Protein AF-A0A931YDZ9-F1 (afdb_monomer_lite)

Radius of gyration: 22.06 Å; chains: 1; bounding box: 50×53×60 Å

Organism: NCBI:txid2750080

pLDDT: mean 81.22, std 18.55, range [24.17, 98.12]

Foldseek 3Di:
DFEEEEEEQEQLQLVQSVVVCVVCVVVVYHYHYFYNNHVGTDDDVCPLVVLQPRGQEYEYEQDLACPVVLVSLVSNVVSVRAYEYEYADDCSLVRPNCLSVQASHAEYEEAPVCQVVSCVRNVNYDYDYDYRPVVVVVCPPDDPVRVCVVLVHDPQEDEDEDEDDLDPVVLVVRLVVVLVVCPDPVNVVSNYAYEYAYAPNNPDDPVVCVVSVVSPDDHDHPPPPNVPPPPDPPPPDPDD

Structure (mmCIF, N/CA/C/O backbone):
data_AF-A0A931YDZ9-F1
#
_entry.id   AF-A0A931YDZ9-F1
#
loop_
_atom_site.group_PDB
_atom_site.id
_atom_site.type_symbol
_atom_site.label_atom_id
_atom_site.label_alt_id
_atom_site.label_comp_id
_atom_site.label_asym_id
_atom_site.label_entity_id
_atom_site.label_seq_id
_atom_site.pdbx_PDB_ins_code
_atom_site.Cartn_x
_atom_site.Cartn_y
_atom_site.Cartn_z
_atom_site.occupancy
_atom_site.B_iso_or_equiv
_atom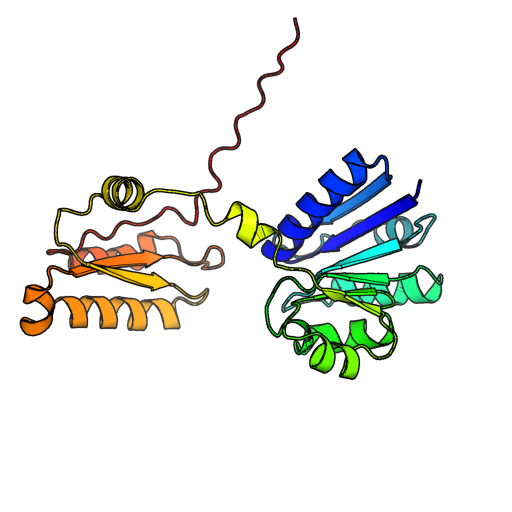_site.auth_seq_id
_atom_site.auth_comp_id
_atom_site.auth_asym_id
_atom_site.auth_atom_id
_atom_site.pdbx_PDB_model_num
ATOM 1 N N . MET A 1 1 ? -25.417 5.212 11.375 1.00 87.56 1 MET A N 1
ATOM 2 C CA . MET A 1 1 ? -24.258 6.049 11.001 1.00 87.56 1 MET A CA 1
ATOM 3 C C . MET A 1 1 ? -23.137 5.644 11.931 1.00 87.56 1 MET A C 1
ATOM 5 O O . MET A 1 1 ? -23.429 5.512 13.107 1.00 87.56 1 MET A O 1
ATOM 9 N N . ALA A 1 2 ? -21.950 5.347 11.409 1.00 94.50 2 ALA A N 1
ATOM 10 C CA . ALA A 1 2 ? -20.832 4.870 12.226 1.00 94.50 2 ALA A CA 1
ATOM 11 C C . ALA A 1 2 ? -19.650 5.831 12.113 1.00 94.50 2 ALA A C 1
ATOM 13 O O . ALA A 1 2 ? -19.477 6.439 11.052 1.00 94.50 2 ALA A O 1
ATOM 14 N N . LYS A 1 3 ? -18.857 5.924 13.175 1.00 95.69 3 LYS A N 1
ATOM 15 C CA . LYS A 1 3 ? -17.620 6.684 13.273 1.00 95.69 3 LYS A CA 1
ATOM 16 C C . LYS A 1 3 ? -16.426 5.739 13.243 1.00 95.69 3 LYS A C 1
ATOM 18 O O . LYS A 1 3 ? -16.273 4.886 14.111 1.00 95.69 3 LYS A O 1
ATOM 23 N N . ILE A 1 4 ? -15.598 5.872 12.215 1.00 96.44 4 ILE A N 1
ATOM 24 C CA . ILE A 1 4 ? -14.544 4.908 11.892 1.00 96.44 4 ILE A CA 1
ATOM 25 C C . ILE A 1 4 ? -13.198 5.630 11.918 1.00 96.44 4 ILE A C 1
ATOM 27 O O . ILE A 1 4 ? -13.010 6.617 11.207 1.00 96.44 4 ILE A O 1
ATOM 31 N N . ALA A 1 5 ? -12.250 5.146 12.717 1.00 95.62 5 ALA A N 1
ATOM 32 C CA . ALA A 1 5 ? -10.866 5.602 12.640 1.00 95.62 5 ALA A CA 1
ATOM 33 C C . ALA A 1 5 ? -10.106 4.765 11.608 1.00 95.62 5 ALA A C 1
ATOM 35 O O . ALA A 1 5 ? -10.184 3.542 11.640 1.00 95.62 5 ALA A O 1
ATOM 36 N N . LEU A 1 6 ? -9.372 5.407 10.702 1.00 96.06 6 LEU A N 1
ATOM 37 C CA . LEU A 1 6 ? -8.553 4.761 9.681 1.00 96.06 6 LEU A CA 1
ATOM 38 C C . LEU A 1 6 ? -7.092 5.135 9.896 1.00 96.06 6 LEU A C 1
ATOM 40 O O . LEU A 1 6 ? -6.763 6.321 9.871 1.00 96.06 6 LEU A O 1
ATOM 44 N N . VAL A 1 7 ? -6.221 4.141 10.075 1.00 94.19 7 VAL A N 1
ATOM 45 C CA . VAL A 1 7 ? -4.804 4.376 10.376 1.00 94.19 7 VAL A CA 1
ATOM 46 C C . VAL A 1 7 ? -3.886 3.514 9.516 1.00 94.19 7 VAL A C 1
ATOM 48 O O . VAL A 1 7 ? -4.059 2.299 9.432 1.00 94.19 7 VAL A O 1
ATOM 51 N N . ALA A 1 8 ? -2.897 4.153 8.890 1.00 94.00 8 ALA A N 1
ATOM 52 C CA . ALA A 1 8 ? -1.839 3.483 8.140 1.00 94.00 8 ALA A CA 1
ATOM 53 C C . ALA A 1 8 ? -0.569 4.341 8.088 1.00 94.00 8 ALA A C 1
ATOM 55 O O . ALA A 1 8 ? -0.628 5.523 7.750 1.00 94.00 8 ALA A O 1
ATOM 56 N N . ALA A 1 9 ? 0.586 3.756 8.386 1.00 90.44 9 ALA A N 1
ATOM 57 C CA . ALA A 1 9 ? 1.880 4.428 8.359 1.00 90.44 9 ALA A CA 1
ATOM 58 C C . ALA A 1 9 ? 2.495 4.451 6.951 1.00 90.44 9 ALA A C 1
ATOM 60 O O . ALA A 1 9 ? 3.008 5.482 6.508 1.00 90.44 9 ALA A O 1
ATOM 61 N N . ASP A 1 10 ? 2.437 3.324 6.239 1.00 89.19 10 ASP A N 1
ATOM 62 C CA . ASP A 1 10 ? 3.078 3.151 4.932 1.00 89.19 10 ASP A CA 1
ATOM 63 C C . ASP A 1 10 ? 2.274 3.825 3.802 1.00 89.19 10 ASP A C 1
ATOM 65 O O . ASP A 1 10 ? 1.082 4.118 3.926 1.00 89.19 10 ASP A O 1
ATOM 69 N N . PHE A 1 11 ? 2.941 4.152 2.699 1.00 87.31 11 PHE A N 1
ATOM 70 C CA . PHE A 1 11 ? 2.427 4.982 1.617 1.00 87.31 11 PHE A CA 1
ATOM 71 C C . PHE A 1 11 ? 1.308 4.314 0.815 1.00 87.31 11 PHE A C 1
ATOM 73 O O . PHE A 1 11 ? 0.297 4.961 0.525 1.00 87.31 11 PHE A O 1
ATOM 80 N N . GLY A 1 12 ? 1.477 3.043 0.442 1.00 87.94 12 GLY A N 1
ATOM 81 C CA . GLY A 1 12 ? 0.462 2.302 -0.314 1.00 87.94 12 GLY A CA 1
ATOM 82 C C . GLY A 1 12 ? -0.806 2.113 0.514 1.00 87.94 12 GLY A C 1
ATOM 83 O O . GLY A 1 12 ? -1.914 2.429 0.083 1.00 87.94 12 GLY A O 1
ATOM 84 N N . GLU A 1 13 ? -0.625 1.691 1.751 1.00 92.19 13 GLU A N 1
ATOM 85 C CA . GLU A 1 13 ? -1.655 1.437 2.745 1.00 92.19 13 GLU A CA 1
ATOM 86 C C . GLU A 1 13 ? -2.416 2.721 3.100 1.00 92.19 13 GLU A C 1
ATOM 88 O O . GLU A 1 13 ? -3.648 2.731 3.070 1.00 92.19 13 GLU A O 1
ATOM 93 N N . SER A 1 14 ? -1.701 3.833 3.311 1.00 93.25 14 SER A N 1
ATOM 94 C CA . SER A 1 14 ? -2.284 5.171 3.503 1.00 93.25 14 SER A CA 1
ATOM 95 C C . SER A 1 14 ? -3.212 5.555 2.355 1.00 93.25 14 SER A C 1
ATOM 97 O O . SER A 1 14 ? -4.342 5.987 2.575 1.00 93.25 14 SER A O 1
ATOM 99 N N . LYS A 1 15 ? -2.770 5.364 1.108 1.00 92.06 15 LYS A N 1
ATOM 100 C CA . LYS A 1 15 ? -3.592 5.667 -0.070 1.00 92.06 15 LYS A CA 1
ATOM 101 C C . LYS A 1 15 ? -4.814 4.758 -0.183 1.00 92.06 15 LYS A C 1
ATOM 103 O O . LYS A 1 15 ? -5.886 5.238 -0.549 1.00 92.06 15 LYS A O 1
ATOM 108 N N . CYS A 1 16 ? -4.673 3.473 0.143 1.00 93.25 16 CYS A N 1
ATOM 109 C CA . CYS A 1 16 ? -5.805 2.551 0.168 1.00 93.25 16 CYS A CA 1
ATOM 110 C C . CYS A 1 16 ? -6.871 3.018 1.164 1.00 93.25 16 CYS A C 1
ATOM 112 O O . CYS A 1 16 ? -8.040 3.160 0.801 1.00 93.25 16 CYS A O 1
ATOM 114 N N . LEU A 1 17 ? -6.464 3.303 2.405 1.00 95.81 17 LEU A N 1
ATOM 115 C CA . LEU A 1 17 ? -7.384 3.737 3.453 1.00 95.81 17 LEU A CA 1
ATOM 116 C C . LEU A 1 17 ? -7.986 5.117 3.165 1.00 95.81 17 LEU A C 1
ATOM 118 O O . LEU A 1 17 ? -9.167 5.319 3.434 1.00 95.81 17 LEU A O 1
ATOM 122 N N . ALA A 1 18 ? -7.242 6.039 2.553 1.00 95.50 18 ALA A N 1
ATOM 123 C CA . ALA A 1 18 ? -7.790 7.317 2.096 1.00 95.50 18 ALA A CA 1
ATOM 124 C C . ALA A 1 18 ? -8.915 7.123 1.062 1.00 95.50 18 ALA A C 1
ATOM 126 O O . ALA A 1 18 ? -9.946 7.801 1.113 1.00 95.50 18 ALA A O 1
ATOM 127 N N . SER A 1 19 ? -8.760 6.162 0.144 1.00 94.12 19 SER A N 1
ATOM 128 C CA . SER A 1 19 ? -9.814 5.822 -0.817 1.00 94.12 19 SER A CA 1
ATOM 129 C C . SER A 1 19 ? -11.042 5.216 -0.127 1.00 94.12 19 SER A C 1
ATOM 131 O O . SER A 1 19 ? -12.164 5.660 -0.376 1.00 94.12 19 SER A O 1
ATOM 133 N N . ILE A 1 20 ? -10.833 4.287 0.813 1.00 95.31 20 ILE A N 1
ATOM 134 C CA . ILE A 1 20 ? -11.909 3.688 1.621 1.00 95.31 20 ILE A CA 1
ATOM 135 C C . ILE A 1 20 ? -12.649 4.759 2.434 1.00 95.31 20 ILE A C 1
ATOM 137 O O . ILE A 1 20 ? -13.877 4.775 2.463 1.00 95.31 20 ILE A O 1
ATOM 141 N N . SER A 1 21 ? -11.930 5.693 3.055 1.00 97.00 21 SER A N 1
ATOM 142 C CA . SER A 1 21 ? -12.527 6.784 3.830 1.00 97.00 21 SER A CA 1
ATOM 143 C C . SER A 1 21 ? -13.438 7.673 2.983 1.00 97.00 21 SER A C 1
ATOM 145 O O . SER A 1 21 ? -14.539 8.028 3.406 1.00 97.00 21 SER A O 1
ATOM 147 N N . ARG A 1 22 ? -13.025 8.001 1.755 1.00 95.94 22 ARG A N 1
ATOM 148 C CA . ARG A 1 22 ? -13.853 8.758 0.807 1.00 95.94 22 ARG A CA 1
ATOM 149 C C . ARG A 1 22 ? -15.165 8.032 0.496 1.00 95.94 22 ARG A C 1
ATOM 151 O O . ARG A 1 22 ? -16.215 8.669 0.542 1.00 95.94 22 ARG A O 1
ATOM 158 N N . GLU A 1 23 ? -15.124 6.726 0.246 1.00 95.62 23 GLU A N 1
ATOM 159 C CA . GLU A 1 23 ? -16.328 5.908 0.024 1.00 95.62 23 GLU A CA 1
ATOM 160 C C . GLU A 1 23 ? -17.219 5.847 1.281 1.00 95.62 23 GLU A C 1
ATOM 162 O O . GLU A 1 23 ? -18.437 6.020 1.207 1.00 95.62 23 GLU A O 1
ATOM 167 N N . LEU A 1 24 ? -16.625 5.682 2.468 1.00 96.94 24 LEU A N 1
ATOM 168 C CA . LEU A 1 24 ? -17.348 5.698 3.746 1.00 96.94 24 LEU A CA 1
ATOM 169 C C . LEU A 1 24 ? -18.070 7.034 3.978 1.00 96.94 24 LEU A C 1
ATOM 171 O O . LEU A 1 24 ? -19.250 7.043 4.341 1.00 96.94 24 LEU A O 1
ATOM 175 N N . ARG A 1 25 ? -17.404 8.162 3.705 1.00 97.31 25 ARG A N 1
ATOM 176 C CA . ARG A 1 25 ? -17.999 9.506 3.784 1.00 97.31 25 ARG A CA 1
ATOM 177 C C . ARG A 1 25 ? -19.150 9.684 2.793 1.00 97.31 25 ARG A C 1
ATOM 179 O O . ARG A 1 25 ? -20.183 10.236 3.166 1.00 97.31 25 ARG A O 1
ATOM 186 N N . GLN A 1 26 ? -19.029 9.176 1.562 1.00 97.12 26 GLN A N 1
ATOM 187 C CA . GLN A 1 26 ? -20.127 9.194 0.579 1.00 97.12 26 GLN A CA 1
ATOM 188 C C . GLN A 1 26 ? -21.353 8.417 1.073 1.00 97.12 26 GLN A C 1
ATOM 190 O O . GLN A 1 26 ? -22.493 8.836 0.866 1.00 97.12 26 GLN A O 1
ATOM 195 N N . ARG A 1 27 ? -21.124 7.334 1.819 1.00 97.25 27 ARG A N 1
ATOM 196 C CA . ARG A 1 27 ? -22.162 6.550 2.506 1.00 97.25 27 ARG A CA 1
ATOM 197 C C . ARG A 1 27 ? -22.612 7.156 3.840 1.00 97.25 27 ARG A C 1
ATOM 199 O O . ARG A 1 27 ? -23.362 6.521 4.577 1.00 97.25 27 ARG A O 1
ATOM 206 N N . ARG A 1 28 ? -22.218 8.402 4.124 1.00 97.06 28 ARG A N 1
ATOM 207 C CA . ARG A 1 28 ? -22.572 9.181 5.319 1.00 97.06 28 ARG A CA 1
ATOM 208 C C . ARG A 1 28 ? -22.035 8.594 6.627 1.00 97.06 28 ARG A C 1
ATOM 210 O O . ARG A 1 28 ? -22.680 8.749 7.656 1.00 97.06 28 ARG A O 1
ATOM 217 N N . HIS A 1 29 ? -20.893 7.914 6.610 1.00 97.56 29 HIS A N 1
ATOM 218 C CA . HIS A 1 29 ? -20.153 7.578 7.829 1.00 97.56 29 HIS A CA 1
ATOM 219 C C . HIS A 1 29 ? -19.195 8.714 8.209 1.00 97.56 29 HIS A C 1
ATOM 221 O O . HIS A 1 29 ? -18.709 9.441 7.341 1.00 97.56 29 HIS A O 1
ATOM 227 N N . GLU A 1 30 ? -18.912 8.858 9.502 1.00 96.12 30 GLU A N 1
ATOM 228 C CA . GLU A 1 30 ? -17.872 9.764 9.989 1.00 96.12 30 GLU A CA 1
ATOM 229 C C . GLU A 1 30 ? -16.527 9.035 9.952 1.00 96.12 30 GLU A C 1
ATOM 231 O O . GLU A 1 30 ? -16.443 7.866 10.335 1.00 96.12 30 GLU A O 1
ATOM 236 N N . THR A 1 31 ? -15.474 9.711 9.492 1.00 95.06 31 THR A N 1
ATOM 237 C CA . THR A 1 31 ? -14.134 9.122 9.445 1.00 95.06 31 THR A CA 1
ATOM 238 C C . THR A 1 31 ? -13.080 10.030 10.065 1.00 95.06 31 THR A C 1
ATOM 240 O O . THR A 1 31 ? -13.000 11.219 9.745 1.00 95.06 31 THR A O 1
ATOM 243 N N . ILE A 1 32 ? -12.252 9.442 10.930 1.00 93.56 32 ILE A N 1
ATOM 244 C CA . ILE A 1 32 ? -11.026 10.038 11.470 1.00 93.56 32 ILE A CA 1
ATOM 245 C C . ILE A 1 32 ? -9.859 9.380 10.737 1.00 93.56 32 ILE A C 1
ATOM 247 O O . ILE A 1 32 ? -9.762 8.159 10.719 1.00 93.56 32 ILE A O 1
ATOM 251 N N . GLU A 1 33 ? -8.989 10.166 10.116 1.00 93.00 33 GLU A N 1
ATOM 252 C CA . GLU A 1 33 ? -7.918 9.661 9.252 1.00 93.00 33 GLU A CA 1
ATOM 253 C C . GLU A 1 33 ? -6.548 9.956 9.857 1.00 93.00 33 GLU A C 1
ATOM 255 O O . GLU A 1 33 ? -6.259 11.100 10.206 1.00 93.00 33 GLU A O 1
ATOM 260 N N . TRP A 1 34 ? -5.683 8.943 9.915 1.00 91.56 34 TRP A N 1
ATOM 261 C CA . TRP A 1 34 ? -4.284 9.101 10.293 1.00 91.56 34 TRP A CA 1
ATOM 262 C C . TRP A 1 34 ? -3.370 8.355 9.333 1.00 91.56 34 TRP A C 1
ATOM 264 O O . TRP A 1 34 ? -3.203 7.138 9.407 1.00 91.56 34 TRP A O 1
ATOM 274 N N . PHE A 1 35 ? -2.771 9.105 8.417 1.00 92.56 35 PHE A N 1
ATOM 275 C CA . PHE A 1 35 ? -1.997 8.543 7.320 1.00 92.56 35 PHE A CA 1
ATOM 276 C C . PHE A 1 35 ? -0.568 9.073 7.352 1.00 92.56 35 PHE A C 1
ATOM 278 O O . PHE A 1 35 ? -0.345 10.281 7.278 1.00 92.56 35 PHE A O 1
ATOM 285 N N . GLY A 1 36 ? 0.397 8.164 7.475 1.00 88.56 36 GLY A N 1
ATOM 286 C CA . GLY A 1 36 ? 1.823 8.486 7.530 1.00 88.56 36 GLY A CA 1
ATOM 287 C C . GLY A 1 36 ? 2.456 8.714 6.161 1.00 88.56 36 GLY A C 1
ATOM 288 O O . GLY A 1 36 ? 3.484 9.384 6.051 1.00 88.56 36 GLY A O 1
ATOM 289 N N . TYR A 1 37 ? 1.847 8.181 5.097 1.00 88.62 37 TYR A N 1
ATOM 290 C CA . TYR A 1 37 ? 2.350 8.274 3.725 1.00 88.62 37 TYR A CA 1
ATOM 291 C C . TYR A 1 37 ? 3.837 7.887 3.589 1.00 88.62 37 TYR A C 1
ATOM 293 O O . TYR A 1 37 ? 4.586 8.520 2.846 1.00 88.62 37 TYR A O 1
ATOM 301 N N . GLY A 1 38 ? 4.268 6.852 4.315 1.00 83.50 38 GLY A N 1
ATOM 302 C CA . GLY A 1 38 ? 5.645 6.351 4.307 1.00 83.50 38 GLY A CA 1
ATOM 303 C C . GLY A 1 38 ? 6.596 7.060 5.277 1.00 83.50 38 GLY A C 1
ATOM 304 O O . GLY A 1 38 ? 7.740 6.636 5.401 1.00 83.50 38 GLY A O 1
ATOM 305 N N . ASN A 1 39 ? 6.141 8.090 5.997 1.00 81.94 39 ASN A N 1
ATOM 306 C CA . ASN A 1 39 ? 6.949 8.826 6.980 1.00 81.94 39 ASN A CA 1
ATOM 307 C C . ASN A 1 39 ? 6.729 8.352 8.429 1.00 81.94 39 ASN A C 1
ATOM 309 O O . ASN A 1 39 ? 7.161 9.022 9.367 1.00 81.94 39 ASN A O 1
ATOM 313 N N . GLY A 1 40 ? 6.040 7.221 8.621 1.00 80.88 40 GLY A N 1
ATOM 314 C CA . GLY A 1 40 ? 5.549 6.794 9.933 1.00 80.88 40 GLY A CA 1
ATOM 315 C C . GLY A 1 40 ? 4.339 7.612 10.398 1.00 80.88 40 GLY A C 1
ATOM 316 O O . GLY A 1 40 ? 3.914 8.563 9.737 1.00 80.88 40 GLY A O 1
ATOM 317 N N . LEU A 1 41 ? 3.756 7.247 11.541 1.00 82.69 41 LEU A N 1
ATOM 318 C CA . LEU A 1 41 ? 2.699 8.052 12.157 1.00 82.69 41 LEU A CA 1
ATOM 319 C C . LEU A 1 41 ? 3.343 9.121 13.038 1.00 82.69 41 LEU A C 1
ATOM 321 O O . LEU A 1 41 ? 4.018 8.802 14.014 1.00 82.69 41 LEU A O 1
ATOM 325 N N . VAL A 1 42 ? 3.119 10.398 12.720 1.00 71.56 42 VAL A N 1
ATOM 326 C CA . VAL A 1 42 ? 3.581 11.498 13.578 1.00 71.56 42 VAL A CA 1
ATOM 327 C C . VAL A 1 42 ? 2.843 11.405 14.921 1.00 71.56 42 VAL A C 1
ATOM 329 O O . VAL A 1 42 ? 1.610 11.500 14.928 1.00 71.56 42 VAL A O 1
ATOM 332 N N . PRO A 1 43 ? 3.548 11.227 16.057 1.00 65.56 43 PRO A N 1
ATOM 333 C CA . PRO A 1 43 ? 2.911 11.184 17.364 1.00 65.56 43 PRO A CA 1
ATOM 334 C C . PRO A 1 43 ? 2.325 12.559 17.673 1.00 65.56 43 PRO A C 1
ATOM 336 O O . PRO A 1 43 ? 3.056 13.537 17.815 1.00 65.56 43 PRO A O 1
ATOM 339 N N . HIS A 1 44 ? 1.004 12.645 17.785 1.00 65.00 44 HIS A N 1
ATOM 340 C CA . HIS A 1 44 ? 0.333 13.859 18.236 1.00 65.00 44 HIS A CA 1
ATOM 341 C C . HIS A 1 44 ? -0.238 13.621 19.641 1.00 65.00 44 HIS A C 1
ATOM 343 O O . HIS A 1 44 ? -0.830 12.560 19.882 1.00 65.00 44 HIS A O 1
ATOM 349 N N . PRO A 1 45 ? -0.114 14.584 20.571 1.00 59.31 45 PRO A N 1
ATOM 350 C CA . PRO A 1 45 ? -0.798 14.522 21.860 1.00 59.31 45 PRO A CA 1
ATOM 351 C C . PRO A 1 45 ? -2.307 14.324 21.651 1.00 59.31 45 PRO A C 1
ATOM 353 O O . PRO A 1 45 ? -2.941 15.112 20.956 1.00 59.31 45 PRO A O 1
ATOM 356 N N . GLY A 1 46 ? -2.879 13.243 22.176 1.00 68.00 46 GLY A N 1
ATOM 357 C CA . GLY A 1 46 ? -4.299 12.920 21.986 1.00 68.00 46 GLY A CA 1
ATOM 358 C C . GLY A 1 46 ? -4.638 12.083 20.746 1.00 68.00 46 GLY A C 1
ATOM 359 O O . GLY A 1 46 ? -5.804 11.743 20.574 1.00 68.00 46 GLY A O 1
ATOM 360 N N . LEU A 1 47 ? -3.659 11.669 19.922 1.00 70.69 47 LEU A N 1
ATOM 361 C CA . LEU A 1 47 ? -3.876 10.680 18.846 1.00 70.69 47 LEU A CA 1
ATOM 362 C C . LEU A 1 47 ? -4.593 9.452 19.399 1.00 70.69 47 LEU A C 1
ATOM 364 O O . LEU A 1 47 ? -5.673 9.094 18.947 1.00 70.69 47 LEU A O 1
ATOM 368 N N . VAL A 1 48 ? -3.990 8.858 20.426 1.00 74.00 48 VAL A N 1
ATOM 369 C CA . VAL A 1 48 ? -4.505 7.669 21.096 1.00 74.00 48 VAL A CA 1
ATOM 370 C C . VAL A 1 48 ? -5.932 7.904 21.573 1.00 74.00 48 VAL A C 1
ATOM 372 O O . VAL A 1 48 ? -6.807 7.134 21.212 1.00 74.00 48 VAL A O 1
ATOM 375 N N . GLU A 1 49 ? -6.172 8.987 22.313 1.00 76.62 49 GLU A N 1
ATOM 376 C CA . GLU A 1 49 ? -7.500 9.307 22.842 1.00 76.62 49 GLU A CA 1
ATOM 377 C C . GLU A 1 49 ? -8.523 9.501 21.720 1.00 76.62 49 GLU A C 1
ATOM 379 O O . GLU A 1 49 ? -9.648 9.028 21.842 1.00 76.62 49 GLU A O 1
ATOM 384 N N . SER A 1 50 ? -8.136 10.110 20.596 1.00 71.38 50 SER A N 1
ATOM 385 C CA . SER A 1 50 ? -9.020 10.308 19.442 1.00 71.38 50 SER A CA 1
ATOM 386 C C . SER A 1 50 ? -9.398 9.010 18.720 1.00 71.38 50 SER A C 1
ATOM 388 O O . SER A 1 50 ? -10.482 8.939 18.144 1.00 71.38 50 SER A O 1
ATOM 390 N N . VAL A 1 51 ? -8.545 7.977 18.772 1.00 69.44 51 VAL A N 1
ATOM 391 C CA . VAL A 1 51 ? -8.835 6.650 18.197 1.00 69.44 51 VAL A CA 1
ATOM 392 C C . VAL A 1 51 ? -9.335 5.632 19.222 1.00 69.44 51 VAL A C 1
ATOM 394 O O . VAL A 1 51 ? -9.698 4.526 18.841 1.00 69.44 51 VAL A O 1
ATOM 397 N N . THR A 1 52 ? -9.370 5.964 20.511 1.00 71.44 52 THR A N 1
ATOM 398 C CA . THR A 1 52 ? -9.907 5.072 21.554 1.00 71.44 52 THR A CA 1
ATOM 399 C C . THR A 1 52 ? -11.158 5.620 22.225 1.00 71.44 52 THR A C 1
ATOM 401 O O . THR A 1 52 ? -11.798 4.903 22.983 1.00 71.44 52 THR A O 1
ATOM 404 N N . THR A 1 53 ? -11.540 6.867 21.947 1.00 78.31 53 THR A N 1
ATOM 405 C CA . THR A 1 53 ? -12.718 7.497 22.546 1.00 78.31 53 THR A CA 1
ATOM 406 C C . THR A 1 53 ? -13.754 7.771 21.469 1.00 78.31 53 THR A C 1
ATOM 408 O O . THR A 1 53 ? -13.500 8.520 20.527 1.00 78.31 53 THR A O 1
ATOM 411 N N . ASN A 1 54 ? -14.954 7.216 21.647 1.00 85.12 54 ASN A N 1
ATOM 412 C CA . ASN A 1 54 ? -16.118 7.522 20.815 1.00 85.12 54 ASN A CA 1
ATOM 413 C C . ASN A 1 54 ? -15.936 7.171 19.323 1.00 85.12 54 ASN A C 1
ATOM 415 O O . ASN A 1 54 ? -16.339 7.944 18.459 1.00 85.12 54 ASN A O 1
ATOM 419 N N . ILE A 1 55 ? -15.314 6.029 19.013 1.00 93.81 55 ILE A N 1
ATOM 420 C CA . ILE A 1 55 ? -15.336 5.439 17.667 1.00 93.81 55 ILE A CA 1
ATOM 421 C C . ILE A 1 55 ? -16.036 4.079 17.705 1.00 93.81 55 ILE A C 1
ATOM 423 O O . ILE A 1 55 ? -15.961 3.367 18.703 1.00 93.81 55 ILE A O 1
ATOM 427 N N . ASP A 1 56 ? -16.693 3.713 16.608 1.00 96.12 56 ASP A N 1
ATOM 428 C CA . ASP A 1 56 ? -17.377 2.427 16.466 1.00 96.12 56 ASP A CA 1
ATOM 429 C C . ASP A 1 56 ? -16.448 1.336 15.932 1.00 96.12 56 ASP A C 1
ATOM 431 O O . ASP A 1 56 ? -16.649 0.167 16.237 1.00 96.12 56 ASP A O 1
ATOM 435 N N . TRP A 1 57 ? -15.461 1.703 15.105 1.00 97.12 57 TRP A N 1
ATOM 436 C CA . TRP A 1 57 ? -14.512 0.776 14.483 1.00 97.12 57 TRP A CA 1
ATOM 437 C C . TRP A 1 57 ? -13.142 1.418 14.293 1.00 97.12 57 TRP A C 1
ATOM 439 O O . TRP A 1 57 ? -13.044 2.560 13.836 1.00 97.12 57 TRP A O 1
ATOM 449 N N . LEU A 1 58 ? -12.090 0.639 14.538 1.00 97.00 58 LEU A N 1
ATOM 450 C CA . LEU A 1 58 ? -10.730 0.951 14.104 1.00 97.00 58 LEU A CA 1
ATOM 451 C C . LEU A 1 58 ? -10.399 0.131 12.852 1.00 97.00 58 LEU A C 1
ATOM 453 O O . LEU A 1 58 ? -10.444 -1.094 12.892 1.00 97.00 58 LEU A O 1
ATOM 457 N N . LEU A 1 59 ? -10.051 0.793 11.752 1.00 97.62 59 LEU A N 1
ATOM 458 C CA . LEU A 1 59 ? -9.585 0.179 10.513 1.00 97.62 59 LEU A CA 1
ATOM 459 C C . LEU A 1 59 ? -8.090 0.454 10.321 1.00 97.62 59 LEU A C 1
ATOM 461 O O . LEU A 1 59 ? -7.665 1.600 10.180 1.00 97.62 59 LEU A O 1
ATOM 465 N N . LEU A 1 60 ? -7.303 -0.614 10.281 1.00 96.88 60 LEU A N 1
ATOM 466 C CA . LEU A 1 60 ? -5.856 -0.585 10.067 1.00 96.88 60 LEU A CA 1
ATOM 467 C C . LEU A 1 60 ? -5.512 -1.195 8.712 1.00 96.88 60 LEU A C 1
ATOM 469 O O . LEU A 1 60 ? -6.296 -1.972 8.167 1.00 96.88 60 LEU A O 1
ATOM 473 N N . ALA A 1 61 ? -4.326 -0.910 8.190 1.00 95.25 61 ALA A N 1
ATOM 474 C CA . ALA A 1 61 ? -3.798 -1.601 7.018 1.00 95.25 61 ALA A CA 1
ATOM 475 C C . ALA A 1 61 ? -2.504 -2.356 7.351 1.00 95.25 61 ALA A C 1
ATOM 477 O O . ALA A 1 61 ? -1.694 -1.881 8.141 1.00 95.25 61 ALA A O 1
ATOM 478 N N . LEU A 1 62 ? -2.318 -3.543 6.766 1.00 93.94 62 LEU A N 1
ATOM 479 C CA . LEU A 1 62 ? -1.087 -4.319 6.931 1.00 93.94 62 LEU A CA 1
ATOM 480 C C . LEU A 1 62 ? 0.006 -3.816 5.995 1.00 93.94 62 LEU A C 1
ATOM 482 O O . LEU A 1 62 ? -0.148 -3.887 4.781 1.00 93.94 62 LEU A O 1
ATOM 486 N N . SER A 1 63 ? 1.143 -3.452 6.576 1.00 90.50 63 SER A N 1
ATOM 487 C CA . SER A 1 63 ? 2.401 -3.173 5.887 1.00 90.50 63 SER A CA 1
ATOM 488 C C . SER A 1 63 ? 3.568 -3.972 6.495 1.00 90.50 63 SER A C 1
ATOM 490 O O . SER A 1 63 ? 3.403 -4.746 7.449 1.00 90.50 63 SER A O 1
ATOM 492 N N . GLU A 1 64 ? 4.780 -3.801 5.964 1.00 86.69 64 GLU A N 1
ATOM 493 C CA . GLU A 1 64 ? 6.000 -4.395 6.536 1.00 86.69 64 GLU A CA 1
ATOM 494 C C . GLU A 1 64 ? 6.339 -3.845 7.932 1.00 86.69 64 GLU A C 1
ATOM 496 O O . GLU A 1 64 ? 6.997 -4.537 8.713 1.00 86.69 64 GLU A O 1
ATOM 501 N N . ASN A 1 65 ? 5.851 -2.651 8.280 1.00 85.00 65 ASN A N 1
ATOM 502 C CA . ASN A 1 65 ? 6.035 -2.036 9.588 1.00 85.00 65 ASN A CA 1
ATOM 503 C C . ASN A 1 65 ? 4.688 -1.576 10.163 1.00 85.00 65 ASN A C 1
ATOM 505 O O . ASN A 1 65 ? 4.169 -0.547 9.759 1.00 85.00 65 ASN A O 1
ATOM 509 N N . ASN A 1 66 ? 4.153 -2.341 11.121 1.00 86.00 66 ASN A N 1
ATOM 510 C CA . ASN A 1 66 ? 2.864 -2.059 11.770 1.00 86.00 66 ASN A CA 1
ATOM 511 C C . ASN A 1 66 ? 3.019 -1.773 13.272 1.00 86.00 66 ASN A C 1
ATOM 513 O O . ASN A 1 66 ? 2.156 -2.164 14.061 1.00 86.00 66 ASN A O 1
ATOM 517 N N . GLN A 1 67 ? 4.170 -1.259 13.718 1.00 87.69 67 GLN A N 1
ATOM 518 C CA . GLN A 1 67 ? 4.420 -1.098 15.156 1.00 87.69 67 GLN A CA 1
ATOM 519 C C . GLN A 1 67 ? 3.424 -0.122 15.779 1.00 87.69 67 GLN A C 1
ATOM 521 O O . GLN A 1 67 ? 2.821 -0.421 16.811 1.00 87.69 67 GLN A O 1
ATOM 526 N N . GLU A 1 68 ? 3.212 1.015 15.133 1.00 87.81 68 GLU A N 1
ATOM 527 C CA . GLU A 1 68 ? 2.307 2.049 15.602 1.00 87.81 68 GLU A CA 1
ATOM 528 C C . GLU A 1 68 ? 0.842 1.595 15.506 1.00 87.81 68 GLU A C 1
ATOM 530 O O . GLU A 1 68 ? 0.082 1.751 16.464 1.00 87.81 68 GLU A O 1
ATOM 535 N N . GLU A 1 69 ? 0.455 0.936 14.413 1.00 92.44 69 GLU A N 1
ATOM 536 C CA . GLU A 1 69 ? -0.862 0.319 14.240 1.00 92.44 69 GLU A CA 1
ATOM 537 C C . GLU A 1 69 ? -1.136 -0.733 15.320 1.00 92.44 69 GLU A C 1
ATOM 539 O O . GLU A 1 69 ? -2.239 -0.783 15.864 1.00 92.44 69 GLU A O 1
ATOM 544 N N . ALA A 1 70 ? -0.141 -1.548 15.682 1.00 92.38 70 ALA A N 1
ATOM 545 C CA . ALA A 1 70 ? -0.270 -2.548 16.737 1.00 92.38 70 ALA A CA 1
ATOM 546 C C . ALA A 1 70 ? -0.500 -1.918 18.116 1.00 92.38 70 ALA A C 1
ATOM 548 O O . ALA A 1 70 ? -1.319 -2.425 18.885 1.00 92.38 70 ALA A O 1
ATOM 549 N N . VAL A 1 71 ? 0.167 -0.803 18.428 1.00 91.06 71 VAL A N 1
ATOM 550 C CA . VAL A 1 71 ? -0.070 -0.061 19.678 1.00 91.06 71 VAL A CA 1
ATOM 551 C C . VAL A 1 71 ? -1.501 0.472 19.725 1.00 91.06 71 VAL A C 1
ATOM 553 O O . VAL A 1 71 ? -2.167 0.356 20.755 1.00 91.06 71 VAL A O 1
ATOM 556 N N . LEU A 1 72 ? -2.004 1.028 18.621 1.00 91.44 72 LEU A N 1
ATOM 557 C CA . LEU A 1 72 ? -3.382 1.519 18.556 1.00 91.44 72 LEU A CA 1
ATOM 558 C C . LEU A 1 72 ? -4.400 0.377 18.644 1.00 91.44 72 LEU A C 1
ATOM 560 O O . LEU A 1 72 ? -5.374 0.497 19.384 1.00 91.44 72 LEU A O 1
ATOM 564 N N . ALA A 1 73 ? -4.141 -0.751 17.978 1.00 93.81 73 ALA A N 1
ATOM 565 C CA . ALA A 1 73 ? -4.967 -1.952 18.061 1.00 93.81 73 ALA A CA 1
ATOM 566 C C . ALA A 1 73 ? -5.086 -2.466 19.501 1.00 93.81 73 ALA A C 1
ATOM 568 O O . ALA A 1 73 ? -6.180 -2.784 19.955 1.00 93.81 73 ALA A O 1
ATOM 569 N N . GLN A 1 74 ? -3.979 -2.517 20.247 1.00 93.75 74 GLN A N 1
ATOM 570 C CA . GLN A 1 74 ? -3.994 -2.957 21.645 1.00 93.75 74 GLN A CA 1
ATOM 571 C C . GLN A 1 74 ? -4.870 -2.059 22.519 1.00 93.75 74 GLN A C 1
ATOM 573 O O . GLN A 1 74 ? -5.638 -2.557 23.341 1.00 93.75 74 GLN A O 1
ATOM 578 N N . LYS A 1 75 ? -4.786 -0.740 22.327 1.00 92.00 75 LYS A N 1
ATOM 579 C CA . LYS A 1 75 ? -5.594 0.212 23.094 1.00 92.00 75 LYS A CA 1
ATOM 580 C C . LYS A 1 75 ? -7.070 0.160 22.705 1.00 92.00 75 LYS A C 1
ATOM 582 O O . LYS A 1 75 ? -7.919 0.124 23.586 1.00 92.00 75 LYS A O 1
ATOM 587 N N . ALA A 1 76 ? -7.376 0.073 21.412 1.00 93.56 76 ALA A N 1
ATOM 588 C CA . ALA A 1 76 ? -8.744 -0.110 20.933 1.00 93.56 76 ALA A CA 1
ATOM 589 C C . ALA A 1 76 ? -9.367 -1.405 21.480 1.00 93.56 76 ALA A C 1
ATOM 591 O O . ALA A 1 76 ? -10.494 -1.389 21.971 1.00 93.56 76 ALA A O 1
ATOM 592 N N . ALA A 1 77 ? -8.612 -2.507 21.486 1.00 94.31 77 ALA A N 1
ATOM 593 C CA . ALA A 1 77 ? -9.064 -3.776 22.047 1.00 94.31 77 ALA A CA 1
ATOM 594 C C . ALA A 1 77 ? -9.332 -3.693 23.561 1.00 94.31 77 ALA A C 1
ATOM 596 O O . ALA A 1 77 ? -10.304 -4.283 24.035 1.00 94.31 77 ALA A O 1
ATOM 597 N N . ALA A 1 78 ? -8.516 -2.948 24.319 1.00 93.31 78 ALA A N 1
ATOM 598 C CA . ALA A 1 78 ? -8.742 -2.713 25.749 1.00 93.31 78 ALA A CA 1
ATOM 599 C C . ALA A 1 78 ? -10.070 -1.976 26.015 1.00 93.31 78 ALA A C 1
ATOM 601 O O . ALA A 1 78 ? -10.788 -2.324 26.952 1.00 93.31 78 ALA A O 1
ATOM 602 N N . GLU A 1 79 ? -10.438 -1.046 25.133 1.00 92.69 79 GLU A N 1
ATOM 603 C CA . GLU A 1 79 ? -11.722 -0.329 25.144 1.00 92.69 79 GLU A CA 1
ATOM 604 C C . GLU A 1 79 ? -12.862 -1.104 24.450 1.00 92.69 79 GLU A C 1
ATOM 606 O O . GLU A 1 79 ? -13.966 -0.588 24.283 1.00 92.69 79 GLU A O 1
ATOM 611 N N . LYS A 1 80 ? -12.623 -2.363 24.051 1.00 94.12 80 LYS A N 1
ATOM 612 C CA . LYS A 1 80 ? -13.580 -3.236 23.340 1.00 94.12 80 LYS A CA 1
ATOM 613 C C . LYS A 1 80 ? -14.082 -2.664 22.009 1.00 94.12 80 LYS A C 1
ATOM 615 O O . LYS A 1 80 ? -15.158 -3.040 21.542 1.00 94.12 80 LYS A O 1
ATOM 620 N N . ILE A 1 81 ? -13.302 -1.792 21.382 1.00 95.44 81 ILE A N 1
ATOM 621 C CA . ILE A 1 81 ? -13.581 -1.292 20.038 1.00 95.44 81 ILE A CA 1
ATOM 622 C C . ILE A 1 81 ? -13.235 -2.404 19.038 1.00 95.44 81 ILE A C 1
ATOM 624 O O . ILE A 1 81 ? -12.123 -2.937 19.091 1.00 95.44 81 ILE A O 1
ATOM 628 N N . PRO A 1 82 ? -14.147 -2.771 18.123 1.00 96.81 82 PRO A N 1
ATOM 629 C CA . PRO A 1 82 ? -13.867 -3.781 17.118 1.00 96.81 82 PRO A CA 1
ATOM 630 C C . PRO A 1 82 ? -12.848 -3.278 16.086 1.00 96.81 82 PRO A C 1
ATOM 632 O O . PRO A 1 82 ? -12.874 -2.126 15.640 1.00 96.81 82 PRO A O 1
ATOM 635 N N . ILE A 1 83 ? -11.948 -4.176 15.693 1.00 97.88 83 ILE A N 1
ATOM 636 C CA . ILE A 1 83 ? -10.809 -3.880 14.827 1.00 97.88 83 ILE A CA 1
ATOM 637 C C . ILE A 1 83 ? -10.993 -4.586 13.490 1.00 97.88 83 ILE A C 1
ATOM 639 O O . ILE A 1 83 ? -11.128 -5.812 13.409 1.00 97.88 83 ILE A O 1
ATOM 643 N N . ALA A 1 84 ? -10.962 -3.792 12.429 1.00 98.06 84 ALA A N 1
ATOM 644 C CA . ALA A 1 84 ? -10.851 -4.252 11.064 1.00 98.06 84 ALA A CA 1
ATOM 645 C C . ALA A 1 84 ? -9.415 -4.060 10.561 1.00 98.06 84 ALA A C 1
ATOM 647 O O . ALA A 1 84 ? -8.766 -3.053 10.839 1.00 98.06 84 ALA A O 1
ATOM 648 N N . VAL A 1 85 ? -8.925 -5.018 9.785 1.00 97.38 85 VAL A N 1
ATOM 649 C CA . VAL A 1 85 ? -7.620 -4.949 9.131 1.00 97.38 85 VAL A CA 1
ATOM 650 C C . VAL A 1 85 ? -7.818 -5.102 7.629 1.00 97.38 85 VAL A C 1
ATOM 652 O O . VAL A 1 85 ? -8.556 -5.971 7.171 1.00 97.38 85 VAL A O 1
ATOM 655 N N . TYR A 1 86 ? -7.160 -4.254 6.852 1.00 96.44 86 TYR A N 1
ATOM 656 C CA . TYR A 1 86 ? -7.114 -4.319 5.401 1.00 96.44 86 TYR A CA 1
ATOM 657 C C . TYR A 1 86 ? -5.730 -4.786 4.944 1.00 96.44 86 TYR A C 1
ATOM 659 O O . TYR A 1 86 ? -4.705 -4.215 5.309 1.00 96.44 86 TYR A O 1
ATOM 667 N N . ALA A 1 87 ? -5.699 -5.858 4.163 1.00 94.31 87 ALA A N 1
ATOM 668 C CA . ALA A 1 87 ? -4.500 -6.548 3.717 1.00 94.31 87 ALA A CA 1
ATOM 669 C C . ALA A 1 87 ? -4.384 -6.413 2.183 1.00 94.31 87 ALA A C 1
ATOM 671 O O . ALA A 1 87 ? -4.824 -7.304 1.452 1.00 94.31 87 ALA A O 1
ATOM 672 N N . PRO A 1 88 ? -3.840 -5.288 1.668 1.00 86.75 88 PRO A N 1
ATOM 673 C CA . PRO A 1 88 ? -3.904 -4.956 0.240 1.00 86.75 88 PRO A CA 1
ATOM 674 C C . PRO A 1 88 ? -3.105 -5.902 -0.653 1.00 86.75 88 PRO A C 1
ATOM 676 O O . PRO A 1 88 ? -3.415 -6.052 -1.832 1.00 86.75 88 PRO A O 1
ATOM 679 N N . GLY A 1 89 ? -2.041 -6.511 -0.137 1.00 85.69 89 GLY A N 1
ATOM 680 C CA . GLY A 1 89 ? -1.110 -7.315 -0.926 1.00 85.69 89 GLY A CA 1
ATOM 681 C C . GLY A 1 89 ? -1.321 -8.817 -0.764 1.00 85.69 89 GLY A C 1
ATOM 682 O O . GLY A 1 89 ? -1.722 -9.296 0.299 1.00 85.69 89 GLY A O 1
ATOM 683 N N . LYS A 1 90 ? -0.962 -9.574 -1.804 1.00 86.81 90 LYS A N 1
ATOM 684 C CA . LYS A 1 90 ? -0.884 -11.036 -1.736 1.00 86.81 90 LYS A CA 1
ATOM 685 C C . LYS A 1 90 ? 0.147 -11.445 -0.677 1.00 86.81 90 LYS A C 1
ATOM 687 O O . LYS A 1 90 ? 1.203 -10.822 -0.578 1.00 86.81 90 LYS A O 1
ATOM 692 N N . ASN A 1 91 ? -0.139 -12.469 0.119 1.00 90.25 91 ASN A N 1
ATOM 693 C CA . ASN A 1 91 ? 0.668 -12.937 1.253 1.00 90.25 91 ASN A CA 1
ATOM 694 C C . ASN A 1 91 ? 0.885 -11.936 2.408 1.00 90.25 91 ASN A C 1
ATOM 696 O O . ASN A 1 91 ? 1.614 -12.264 3.348 1.00 90.25 91 ASN A O 1
ATOM 700 N N . THR A 1 92 ? 0.251 -10.757 2.421 1.00 90.44 92 THR A N 1
ATOM 701 C CA . THR A 1 92 ? 0.460 -9.768 3.505 1.00 90.44 92 THR A CA 1
ATOM 702 C C . THR A 1 92 ? 0.033 -10.286 4.883 1.00 90.44 92 THR A C 1
ATOM 704 O O . THR A 1 92 ? 0.658 -9.960 5.891 1.00 90.44 92 THR A O 1
ATOM 707 N N . TYR A 1 93 ? -0.937 -11.205 4.942 1.00 89.44 93 TYR A N 1
ATOM 708 C CA . TYR A 1 93 ? -1.352 -11.895 6.172 1.00 89.44 93 TYR A CA 1
ATOM 709 C C . TYR A 1 93 ? -0.204 -12.672 6.864 1.00 89.44 93 TYR A C 1
ATOM 711 O O . TYR A 1 93 ? -0.231 -12.896 8.083 1.00 89.44 93 TYR A O 1
ATOM 719 N N . ARG A 1 94 ? 0.839 -13.061 6.111 1.00 92.81 94 ARG A N 1
ATOM 720 C CA . ARG A 1 94 ? 2.013 -13.800 6.610 1.00 92.81 94 ARG A CA 1
ATOM 721 C C . ARG A 1 94 ? 3.106 -12.910 7.189 1.00 92.81 94 ARG A C 1
ATOM 723 O O . ARG A 1 94 ? 3.996 -13.441 7.854 1.00 92.81 94 ARG A O 1
ATOM 730 N N . LEU A 1 95 ? 3.050 -11.596 6.972 1.00 92.75 95 LEU A N 1
ATOM 731 C CA . LEU A 1 95 ? 4.085 -10.676 7.438 1.00 92.75 95 LEU A CA 1
ATOM 732 C C . LEU A 1 95 ? 4.320 -10.831 8.943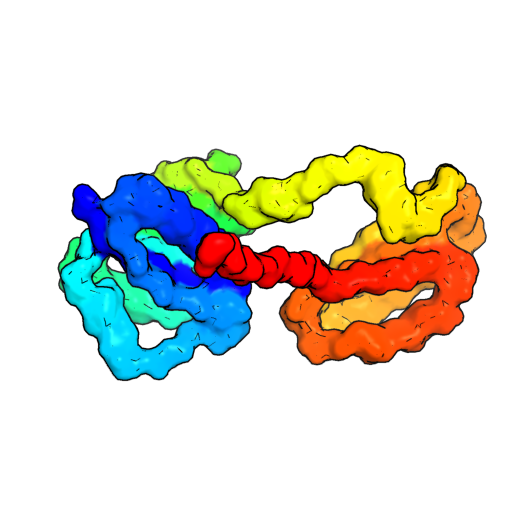 1.00 92.75 95 LEU A C 1
ATOM 734 O O . LEU A 1 95 ? 3.384 -10.978 9.733 1.00 92.75 95 LEU A O 1
ATOM 738 N N . ARG A 1 96 ? 5.590 -10.784 9.359 1.00 93.12 96 ARG A N 1
ATOM 739 C CA . ARG A 1 96 ? 5.951 -10.864 10.782 1.00 93.12 96 ARG A CA 1
ATOM 740 C C . ARG A 1 96 ? 5.349 -9.697 11.568 1.00 93.12 96 ARG A C 1
ATOM 742 O O . ARG A 1 96 ? 4.901 -9.896 12.693 1.00 93.12 96 ARG A O 1
ATOM 749 N N . SER A 1 97 ? 5.278 -8.520 10.949 1.00 91.25 97 SER A N 1
ATOM 750 C CA . SER A 1 97 ? 4.630 -7.316 11.480 1.00 91.25 97 SER A CA 1
ATOM 751 C C . SER A 1 97 ? 3.123 -7.474 11.708 1.00 91.25 97 SER A C 1
ATOM 753 O O . SER A 1 97 ? 2.556 -6.719 12.488 1.00 91.25 97 SER A O 1
ATOM 755 N N . ALA A 1 98 ? 2.458 -8.446 11.073 1.00 93.81 98 ALA A N 1
ATOM 756 C CA . ALA A 1 98 ? 1.034 -8.712 11.280 1.00 93.81 98 ALA A CA 1
ATOM 757 C C . ALA A 1 98 ? 0.758 -9.546 12.544 1.00 93.81 98 ALA A C 1
ATOM 759 O O . ALA A 1 98 ? -0.366 -9.555 13.041 1.00 93.81 98 ALA A O 1
ATOM 760 N N . ALA A 1 99 ? 1.766 -10.241 13.087 1.00 95.56 99 ALA A N 1
ATOM 761 C CA . ALA A 1 99 ? 1.624 -11.104 14.260 1.00 95.56 99 ALA A CA 1
ATOM 762 C C . ALA A 1 99 ? 0.908 -10.453 15.467 1.00 95.56 99 ALA A C 1
ATOM 764 O O . ALA A 1 99 ? -0.004 -11.093 15.990 1.00 95.56 99 ALA A O 1
ATOM 765 N N . PRO A 1 100 ? 1.237 -9.216 15.897 1.00 95.56 100 PRO A N 1
ATOM 766 C CA . PRO A 1 100 ? 0.540 -8.574 17.016 1.00 95.56 100 PRO A CA 1
ATOM 767 C C . PRO A 1 100 ? -0.917 -8.188 16.711 1.00 95.56 100 PRO A C 1
ATOM 769 O O . PRO A 1 100 ? -1.703 -8.038 17.640 1.00 95.56 100 PRO A O 1
ATOM 772 N N . LEU A 1 101 ? -1.295 -8.047 15.436 1.00 95.94 101 LEU A N 1
ATOM 773 C CA . LEU A 1 101 ? -2.653 -7.670 15.023 1.00 95.94 101 LEU A CA 1
ATOM 774 C C . LEU A 1 101 ? -3.592 -8.877 14.920 1.00 95.94 101 LEU A C 1
ATOM 776 O O . LEU A 1 101 ? -4.787 -8.756 15.191 1.00 95.94 101 LEU A O 1
ATOM 780 N N . ARG A 1 102 ? -3.056 -10.055 14.576 1.00 96.38 102 ARG A N 1
ATOM 781 C CA . ARG A 1 102 ? -3.812 -11.311 14.408 1.00 96.38 102 ARG A CA 1
ATOM 782 C C . ARG A 1 102 ? -4.817 -11.613 15.525 1.00 96.38 102 ARG A C 1
ATOM 784 O O . ARG A 1 102 ? -5.981 -11.832 15.194 1.00 96.38 102 ARG A O 1
ATOM 791 N N . PRO A 1 103 ? -4.436 -11.617 16.820 1.00 96.56 103 PRO A N 1
ATOM 792 C CA . PRO A 1 103 ? -5.376 -11.974 17.882 1.00 96.56 103 PRO A CA 1
ATOM 793 C C . PRO A 1 103 ? -6.432 -10.892 18.149 1.00 96.56 103 PRO A C 1
ATOM 795 O O . PRO A 1 103 ? -7.466 -11.204 18.734 1.00 96.56 103 PRO A O 1
ATOM 798 N N . LEU A 1 104 ? -6.178 -9.647 17.730 1.00 96.81 104 LEU A N 1
ATOM 799 C CA . LEU A 1 104 ? -7.023 -8.481 18.005 1.00 96.81 104 LEU A CA 1
ATOM 800 C C . LEU A 1 104 ? -8.047 -8.207 16.895 1.00 96.81 104 LEU A C 1
ATOM 802 O O . LEU A 1 104 ? -8.972 -7.429 17.086 1.00 96.81 104 LEU A O 1
ATOM 806 N N . THR A 1 105 ? -7.871 -8.815 15.724 1.00 98.00 105 THR A N 1
ATOM 807 C CA . THR A 1 105 ? -8.660 -8.501 14.530 1.00 98.00 105 THR A CA 1
ATOM 808 C C . THR A 1 105 ? -10.014 -9.210 14.559 1.00 98.00 105 THR A C 1
ATOM 810 O O . THR A 1 105 ? -10.072 -10.433 14.667 1.00 98.00 105 THR A O 1
ATOM 813 N N . ASN A 1 106 ? -11.103 -8.458 14.388 1.00 98.12 106 ASN A N 1
ATOM 814 C CA . ASN A 1 106 ? -12.470 -8.980 14.270 1.00 98.12 106 ASN A CA 1
ATOM 815 C C . ASN A 1 106 ? -12.903 -9.162 12.811 1.00 98.12 106 ASN A C 1
ATOM 817 O O . ASN A 1 106 ? -13.723 -10.027 12.498 1.00 98.12 106 ASN A O 1
ATOM 821 N N . LEU A 1 107 ? -12.369 -8.337 11.913 1.00 97.88 107 LEU A N 1
ATOM 822 C CA . LEU A 1 107 ? -12.682 -8.352 10.490 1.00 97.88 107 LEU A CA 1
ATOM 823 C C . LEU A 1 107 ? -11.396 -8.175 9.692 1.00 97.88 107 LEU A C 1
ATOM 825 O O . LEU A 1 107 ? -10.621 -7.265 9.963 1.00 97.88 107 LEU A O 1
ATOM 829 N N . LEU A 1 108 ? -11.169 -9.021 8.698 1.00 96.69 108 LEU A N 1
ATOM 830 C CA . LEU A 1 108 ? -10.000 -8.927 7.837 1.00 96.69 108 LEU A CA 1
ATOM 831 C C . LEU A 1 108 ? -10.432 -8.904 6.379 1.00 96.69 108 LEU A C 1
ATOM 833 O O . LEU A 1 108 ? -11.072 -9.837 5.903 1.00 96.69 108 LEU A O 1
ATOM 837 N N . PHE A 1 109 ? -10.050 -7.857 5.666 1.00 95.62 109 PHE A N 1
ATOM 838 C CA . PHE A 1 109 ? -10.213 -7.742 4.225 1.00 95.62 109 PHE A CA 1
ATOM 839 C C . PHE A 1 109 ? -8.918 -8.196 3.555 1.00 95.62 109 PHE A C 1
ATOM 841 O O . PHE A 1 109 ? -7.886 -7.561 3.758 1.00 95.62 109 PHE A O 1
ATOM 848 N N . GLY A 1 110 ? -8.947 -9.280 2.783 1.00 91.19 110 GLY A N 1
ATOM 849 C CA . GLY A 1 110 ? -7.747 -9.840 2.152 1.00 91.19 110 GLY A CA 1
ATOM 850 C C . GLY A 1 110 ? -8.038 -10.531 0.825 1.00 91.19 110 GLY A C 1
ATOM 851 O O . GLY A 1 110 ? -9.195 -10.695 0.448 1.00 91.19 110 GLY A O 1
ATOM 852 N N . HIS A 1 111 ? -6.990 -10.947 0.115 1.00 89.62 111 HIS A N 1
ATOM 853 C CA . HIS A 1 111 ? -7.114 -11.523 -1.229 1.00 89.62 111 HIS A CA 1
ATOM 854 C C . HIS A 1 111 ? -8.010 -12.765 -1.264 1.00 89.62 111 HIS A C 1
ATOM 856 O O . HIS A 1 111 ? -7.864 -13.680 -0.454 1.00 89.62 111 HIS A O 1
ATOM 862 N N . ALA A 1 112 ? -8.907 -12.824 -2.255 1.00 86.00 112 ALA A N 1
ATOM 863 C CA . ALA A 1 112 ? -9.894 -13.899 -2.395 1.00 86.00 112 ALA A CA 1
ATOM 864 C C . ALA A 1 112 ? -9.265 -15.299 -2.538 1.00 86.00 112 ALA A C 1
ATOM 866 O O . ALA A 1 112 ? -9.823 -16.280 -2.061 1.00 86.00 112 ALA A O 1
ATOM 867 N N . GLU A 1 113 ? -8.084 -15.390 -3.153 1.00 88.44 113 GLU A N 1
ATOM 868 C CA . GLU A 1 113 ? -7.343 -16.648 -3.326 1.00 88.44 113 GLU A CA 1
ATOM 869 C C . GLU A 1 113 ? -6.693 -17.159 -2.028 1.00 88.44 113 GLU A C 1
ATOM 871 O O . GLU A 1 113 ? -6.184 -18.277 -1.991 1.00 88.44 113 GLU A O 1
ATOM 876 N N . GLU A 1 114 ? -6.656 -16.344 -0.970 1.00 89.06 114 GLU A N 1
ATOM 877 C CA . GLU A 1 114 ? -5.863 -16.606 0.235 1.00 89.06 114 GLU A CA 1
ATOM 878 C C . GLU A 1 114 ? -6.718 -16.736 1.502 1.00 89.06 114 GLU A C 1
ATOM 880 O O . GLU A 1 114 ? -6.165 -16.799 2.602 1.00 89.06 114 GLU A O 1
ATOM 885 N N . LEU A 1 115 ? -8.049 -16.782 1.373 1.00 88.12 115 LEU A N 1
ATOM 886 C CA . LEU A 1 115 ? -8.983 -16.739 2.505 1.00 88.12 115 LEU A CA 1
ATOM 887 C C . LEU A 1 115 ? -8.740 -17.860 3.521 1.00 88.12 115 LEU A C 1
ATOM 889 O O . LEU A 1 115 ? -8.614 -17.572 4.710 1.00 88.12 115 LEU A O 1
ATOM 893 N N . ASP A 1 116 ? -8.601 -19.107 3.065 1.00 89.44 116 ASP A N 1
ATOM 894 C CA . ASP A 1 116 ? -8.411 -20.263 3.953 1.00 89.44 116 ASP A CA 1
ATOM 895 C C . ASP A 1 116 ? -7.096 -20.162 4.733 1.00 89.44 116 ASP A C 1
ATOM 897 O O . ASP A 1 116 ? -7.060 -20.297 5.956 1.00 89.44 116 ASP A O 1
ATOM 901 N N . ALA A 1 117 ? -6.001 -19.848 4.035 1.00 92.19 117 ALA A N 1
ATOM 902 C CA . ALA A 1 117 ? -4.689 -19.676 4.655 1.00 92.19 117 ALA A CA 1
ATOM 903 C C . ALA A 1 117 ? -4.663 -18.486 5.627 1.00 92.19 117 ALA A C 1
ATOM 905 O O . ALA A 1 117 ? -3.966 -18.510 6.643 1.00 92.19 117 ALA A O 1
ATOM 906 N N . THR A 1 118 ? -5.436 -17.451 5.316 1.00 91.81 118 THR A N 1
ATOM 907 C CA . THR A 1 118 ? -5.583 -16.258 6.140 1.00 91.81 118 THR A CA 1
ATOM 908 C C . THR A 1 118 ? -6.373 -16.553 7.416 1.00 91.81 118 THR A C 1
ATOM 910 O O . THR A 1 118 ? -5.939 -16.162 8.502 1.00 91.81 118 THR A O 1
ATOM 913 N N . ALA A 1 119 ? -7.481 -17.291 7.312 1.00 92.69 119 ALA A N 1
ATOM 914 C CA . ALA A 1 119 ? -8.333 -17.666 8.441 1.00 92.69 119 ALA A CA 1
ATOM 915 C C . ALA A 1 119 ? -7.587 -18.510 9.489 1.00 92.69 119 ALA A C 1
ATOM 917 O O . ALA A 1 119 ? -7.843 -18.373 10.683 1.00 92.69 119 ALA A O 1
ATOM 918 N N . ILE A 1 120 ? -6.603 -19.314 9.067 1.00 94.25 120 ILE A N 1
ATOM 919 C CA . ILE A 1 120 ? -5.729 -20.074 9.979 1.00 94.25 120 ILE A CA 1
ATOM 920 C C . ILE A 1 120 ? -4.909 -19.144 10.889 1.00 94.25 120 ILE A C 1
ATOM 922 O O . ILE A 1 120 ? -4.678 -19.468 12.052 1.00 94.25 120 ILE A O 1
ATOM 926 N N . LEU A 1 121 ? -4.444 -17.998 10.378 1.00 95.12 121 LEU A N 1
ATOM 927 C CA . LEU A 1 121 ? -3.610 -17.065 11.149 1.00 95.12 121 LEU A CA 1
ATOM 928 C C . LEU A 1 121 ? -4.425 -16.011 11.906 1.00 95.12 121 LEU A C 1
ATOM 930 O O . LEU A 1 121 ? -3.974 -15.531 12.945 1.00 95.12 121 LEU A O 1
ATOM 934 N N . PHE A 1 122 ? -5.601 -15.647 11.399 1.00 95.62 122 PHE A N 1
ATOM 935 C CA . PHE A 1 122 ? -6.507 -14.659 11.984 1.00 95.62 122 PHE A CA 1
ATOM 936 C C . PHE A 1 122 ? -7.760 -15.346 12.538 1.00 95.62 122 PHE A C 1
ATOM 938 O O . PHE A 1 122 ? -8.876 -15.087 12.100 1.00 95.62 122 PHE A O 1
ATOM 945 N N . VAL A 1 123 ? -7.564 -16.227 13.520 1.00 94.06 123 VAL A N 1
ATOM 946 C CA . VAL A 1 123 ? -8.600 -17.147 14.032 1.00 94.06 123 VAL A CA 1
ATOM 947 C C . VAL A 1 123 ? -9.845 -16.463 14.609 1.00 94.06 123 VAL A C 1
ATOM 949 O O . VAL A 1 123 ? -10.917 -17.059 14.631 1.00 94.06 123 VAL A O 1
ATOM 952 N N . ASN A 1 124 ? -9.714 -15.214 15.061 1.00 93.19 124 ASN A N 1
ATOM 953 C CA . ASN A 1 124 ? -10.814 -14.429 15.629 1.00 93.19 124 ASN A CA 1
ATOM 954 C C . ASN A 1 124 ? -11.516 -13.546 14.587 1.00 93.19 124 ASN A C 1
ATOM 956 O O . ASN A 1 124 ? -12.535 -12.923 14.895 1.00 93.19 124 ASN A O 1
ATOM 960 N N . ALA A 1 125 ? -10.969 -13.460 13.373 1.00 96.94 125 ALA A N 1
ATOM 961 C CA . ALA A 1 125 ? -11.450 -12.547 12.357 1.00 96.94 125 ALA A CA 1
ATOM 962 C C . ALA A 1 125 ? -12.427 -13.238 11.408 1.00 96.94 125 ALA A C 1
ATOM 964 O O . ALA A 1 125 ? -12.173 -14.325 10.889 1.00 96.94 125 ALA A O 1
ATOM 965 N N . LYS A 1 126 ? -13.505 -12.536 11.062 1.00 96.81 126 LYS A N 1
ATOM 966 C CA . LYS A 1 126 ? -14.225 -12.823 9.824 1.00 96.81 126 LYS A CA 1
ATOM 967 C C . LYS A 1 126 ? -13.348 -12.378 8.655 1.00 96.81 126 LYS A C 1
ATOM 969 O O . LYS A 1 126 ? -13.044 -11.193 8.545 1.00 96.81 126 LYS A O 1
ATOM 974 N N . VAL A 1 127 ? -12.961 -13.296 7.774 1.00 94.94 127 VAL A N 1
ATOM 975 C CA . VAL A 1 127 ? -12.195 -12.949 6.568 1.00 94.94 127 VAL A CA 1
ATOM 976 C C . VAL A 1 127 ? -13.160 -12.648 5.422 1.00 94.94 127 VAL A C 1
ATOM 978 O O . VAL A 1 127 ? -14.081 -13.419 5.152 1.00 94.94 127 VAL A O 1
ATOM 981 N N . VAL A 1 128 ? -12.976 -11.507 4.767 1.00 94.94 128 VAL A N 1
ATOM 982 C CA . VAL A 1 128 ? -13.778 -11.036 3.638 1.00 94.94 128 VAL A CA 1
ATOM 983 C C . VAL A 1 128 ? -12.862 -10.865 2.427 1.00 94.94 128 VAL A C 1
ATOM 985 O O . VAL A 1 128 ? -11.822 -10.213 2.549 1.00 94.94 128 VAL A O 1
ATOM 988 N N . PRO A 1 129 ? -13.230 -11.420 1.258 1.00 92.56 129 PRO A N 1
ATOM 989 C CA . PRO A 1 129 ? -12.468 -11.203 0.039 1.00 92.56 129 PRO A CA 1
ATOM 990 C C . PRO A 1 129 ? -12.479 -9.723 -0.343 1.00 92.56 129 PRO A C 1
ATOM 992 O O . PRO A 1 129 ? -13.536 -9.110 -0.491 1.00 92.56 129 PRO A O 1
ATOM 995 N N . ALA A 1 130 ? -11.289 -9.171 -0.527 1.00 88.12 130 ALA A N 1
ATOM 996 C CA . ALA A 1 130 ? -11.029 -7.836 -1.032 1.00 88.12 130 ALA A CA 1
ATOM 997 C C . ALA A 1 130 ? -9.772 -7.862 -1.915 1.00 88.12 130 ALA A C 1
ATOM 999 O O . ALA A 1 130 ? -8.843 -8.634 -1.679 1.00 88.12 130 ALA A O 1
ATOM 1000 N N . GLY A 1 131 ? -9.757 -7.031 -2.954 1.00 84.25 131 GLY A N 1
ATOM 1001 C CA . GLY A 1 131 ? -8.570 -6.799 -3.774 1.00 84.25 131 GLY A CA 1
ATOM 1002 C C . GLY A 1 131 ? -7.738 -5.631 -3.251 1.00 84.25 131 GLY A C 1
ATOM 1003 O O . GLY A 1 131 ? -8.074 -5.008 -2.245 1.00 84.25 131 GLY A O 1
ATOM 1004 N N . ASN A 1 132 ? -6.674 -5.296 -3.979 1.00 87.88 132 ASN A N 1
ATOM 1005 C CA . ASN A 1 132 ? -5.969 -4.040 -3.765 1.00 87.88 132 ASN A CA 1
ATOM 1006 C C . ASN A 1 132 ? -6.714 -2.907 -4.481 1.00 87.88 132 ASN A C 1
ATOM 1008 O O . ASN A 1 132 ? -6.657 -2.830 -5.707 1.00 87.88 132 ASN A O 1
ATOM 1012 N N . ILE A 1 133 ? -7.351 -2.003 -3.736 1.00 86.12 133 ILE A N 1
ATOM 1013 C CA . ILE A 1 133 ? -8.061 -0.851 -4.316 1.00 86.12 133 ILE A CA 1
ATOM 1014 C C . ILE A 1 133 ? -7.159 0.030 -5.195 1.00 86.12 133 ILE A C 1
ATOM 1016 O O . ILE A 1 133 ? -7.622 0.616 -6.165 1.00 86.12 133 ILE A O 1
ATOM 1020 N N . LEU A 1 134 ? -5.850 0.083 -4.926 1.00 81.50 134 LEU A N 1
ATOM 1021 C CA . LEU A 1 134 ? -4.931 0.841 -5.775 1.00 81.50 134 LEU A CA 1
ATOM 1022 C C . LEU A 1 134 ? -4.653 0.166 -7.111 1.00 81.50 134 LEU A C 1
ATOM 1024 O O . LEU A 1 134 ? -4.224 0.858 -8.027 1.00 81.50 134 LEU A O 1
ATOM 1028 N N . HIS A 1 135 ? -4.867 -1.147 -7.246 1.00 76.56 135 HIS A N 1
ATOM 1029 C CA . HIS A 1 135 ? -4.727 -1.807 -8.544 1.00 76.56 135 HIS A CA 1
ATOM 1030 C C . HIS A 1 135 ? -5.791 -1.311 -9.527 1.00 76.56 135 HIS A C 1
ATOM 1032 O O . HIS A 1 135 ? -5.485 -1.171 -10.707 1.00 76.56 135 HIS A O 1
ATOM 1038 N N . GLU A 1 136 ? -6.995 -0.985 -9.051 1.00 64.25 136 GLU A N 1
ATOM 1039 C CA . GLU A 1 136 ? -8.068 -0.433 -9.890 1.00 64.25 136 GLU A CA 1
ATOM 1040 C C . GLU A 1 136 ? -7.656 0.912 -10.508 1.00 64.25 136 GLU A C 1
ATOM 1042 O O . GLU A 1 136 ? -7.859 1.135 -11.699 1.00 64.25 136 GLU A O 1
ATOM 1047 N N . ASP A 1 137 ? -6.972 1.757 -9.731 1.00 63.69 137 ASP A N 1
ATOM 1048 C CA . ASP A 1 137 ? -6.461 3.054 -10.187 1.00 63.69 137 ASP A CA 1
ATOM 1049 C C . ASP A 1 137 ? -5.140 2.945 -10.982 1.00 63.69 137 ASP A C 1
ATOM 1051 O O . ASP A 1 137 ? -4.796 3.838 -11.764 1.00 63.69 137 ASP A O 1
ATOM 1055 N N . PHE A 1 138 ? -4.368 1.867 -10.790 1.00 61.19 138 PHE A N 1
ATOM 1056 C CA . PHE A 1 138 ? -3.050 1.691 -11.413 1.00 61.19 138 PHE A CA 1
ATOM 1057 C C . PHE A 1 138 ? -3.136 1.361 -12.903 1.00 61.19 138 PHE A C 1
ATOM 1059 O O . PHE A 1 138 ? -2.290 1.795 -13.693 1.00 61.19 138 PHE A O 1
ATOM 1066 N N . TYR A 1 139 ? -4.153 0.602 -13.308 1.00 60.84 139 TYR A N 1
ATOM 1067 C CA . TYR A 1 139 ? -4.365 0.253 -14.707 1.00 60.84 139 TYR A CA 1
ATOM 1068 C C . TYR A 1 139 ? -5.173 1.346 -15.402 1.00 60.84 139 TYR A C 1
ATOM 1070 O O . TYR A 1 139 ? -6.336 1.161 -15.750 1.00 60.84 139 TYR A O 1
ATOM 1078 N N . SER A 1 140 ? -4.541 2.496 -15.662 1.00 58.75 140 SER A N 1
ATOM 1079 C CA . SER A 1 140 ? -5.077 3.411 -16.675 1.00 58.75 140 SER A CA 1
ATOM 1080 C C . SER A 1 140 ? -5.232 2.624 -17.984 1.00 58.75 140 SER A C 1
ATOM 1082 O O . SER A 1 140 ? -4.226 2.087 -18.464 1.00 58.75 140 SER A O 1
ATOM 1084 N N . PRO A 1 141 ? -6.442 2.529 -18.566 1.00 62.59 141 PRO A N 1
ATOM 1085 C CA . PRO A 1 141 ? -6.702 1.694 -19.731 1.00 62.59 141 PRO A CA 1
ATOM 1086 C C . PRO A 1 141 ? -6.127 2.363 -20.982 1.00 62.59 141 PRO A C 1
ATOM 1088 O O . PRO A 1 141 ? -6.840 2.920 -21.812 1.00 62.59 141 PRO A O 1
ATOM 1091 N N . TYR A 1 142 ? -4.805 2.361 -21.116 1.00 69.75 142 TYR A N 1
ATOM 1092 C CA . TYR A 1 142 ? -4.168 2.733 -22.365 1.00 69.75 142 TYR A CA 1
ATOM 1093 C C . TYR A 1 142 ? -4.288 1.567 -23.336 1.00 69.75 142 TYR A C 1
ATOM 1095 O O . TYR A 1 142 ? -3.941 0.432 -23.007 1.00 69.75 142 TYR A O 1
ATOM 1103 N N . SER A 1 143 ? -4.719 1.861 -24.564 1.00 82.06 143 SER A N 1
ATOM 1104 C CA . SER A 1 143 ? -4.515 0.925 -25.664 1.00 82.06 143 SER A CA 1
ATOM 1105 C C . SER A 1 143 ? -3.015 0.667 -25.846 1.00 82.06 143 SER A C 1
ATOM 1107 O O . SER A 1 143 ? -2.170 1.498 -25.478 1.00 82.06 143 SER A O 1
ATOM 1109 N N . ARG A 1 144 ? -2.668 -0.471 -26.450 1.00 78.25 144 ARG A N 1
ATOM 1110 C CA . ARG A 1 144 ? -1.275 -0.814 -26.759 1.00 78.25 144 ARG A CA 1
ATOM 1111 C C . ARG A 1 144 ? -0.594 0.298 -27.562 1.00 78.25 144 ARG A C 1
ATOM 1113 O O . ARG A 1 144 ? 0.552 0.639 -27.282 1.00 78.25 144 ARG A O 1
ATOM 1120 N N . GLU A 1 145 ? -1.300 0.891 -28.517 1.00 83.00 145 GLU A N 1
ATOM 1121 C CA . GLU A 1 145 ? -0.828 1.985 -29.373 1.00 83.00 145 GLU A CA 1
ATOM 1122 C C . GLU A 1 145 ? -0.527 3.235 -28.543 1.00 83.00 145 GLU A C 1
ATOM 1124 O O . GLU A 1 145 ? 0.538 3.835 -28.681 1.00 83.00 145 GLU A O 1
ATOM 1129 N N . THR A 1 146 ? -1.424 3.585 -27.618 1.00 82.44 146 THR A N 1
ATOM 1130 C CA . THR A 1 146 ? -1.259 4.759 -26.751 1.00 82.44 146 THR A CA 1
ATOM 1131 C C . THR A 1 146 ? -0.068 4.593 -25.808 1.00 82.44 146 THR A C 1
ATOM 1133 O O . THR A 1 146 ? 0.735 5.515 -25.650 1.00 82.44 146 THR A O 1
ATOM 1136 N N . ALA A 1 147 ? 0.090 3.409 -25.208 1.00 78.12 147 ALA A N 1
ATOM 1137 C CA . ALA A 1 147 ? 1.233 3.098 -24.353 1.00 78.12 147 ALA A CA 1
ATOM 1138 C C . ALA A 1 147 ? 2.560 3.180 -25.131 1.00 78.12 147 ALA A C 1
ATOM 1140 O O . ALA A 1 147 ? 3.517 3.801 -24.664 1.00 78.12 147 ALA A O 1
ATOM 1141 N N . ARG A 1 148 ? 2.604 2.628 -26.352 1.00 81.12 148 ARG A N 1
ATOM 1142 C CA . ARG A 1 148 ? 3.780 2.697 -27.238 1.00 81.12 148 ARG A CA 1
ATOM 1143 C C . ARG A 1 148 ? 4.122 4.128 -27.641 1.00 81.12 148 ARG A C 1
ATOM 1145 O O . ARG A 1 148 ? 5.291 4.502 -27.570 1.00 81.12 148 ARG A O 1
ATOM 1152 N N . ALA A 1 149 ? 3.125 4.939 -27.991 1.00 81.94 149 ALA A N 1
ATOM 1153 C CA . ALA A 1 149 ? 3.319 6.344 -28.342 1.00 81.94 149 ALA A CA 1
ATOM 1154 C C . ALA A 1 149 ? 3.897 7.155 -27.169 1.00 81.94 149 ALA A C 1
ATOM 1156 O O . ALA A 1 149 ? 4.853 7.909 -27.351 1.00 81.94 149 ALA A O 1
ATOM 1157 N N . LYS A 1 150 ? 3.385 6.951 -25.945 1.00 78.12 150 LYS A N 1
ATOM 1158 C CA . LYS A 1 150 ? 3.910 7.604 -24.731 1.00 78.12 150 LYS A CA 1
ATOM 1159 C C . LYS A 1 150 ? 5.361 7.231 -24.439 1.00 78.12 150 LYS A C 1
ATOM 1161 O O . LYS A 1 150 ? 6.151 8.096 -24.069 1.00 78.12 150 LYS A O 1
ATOM 1166 N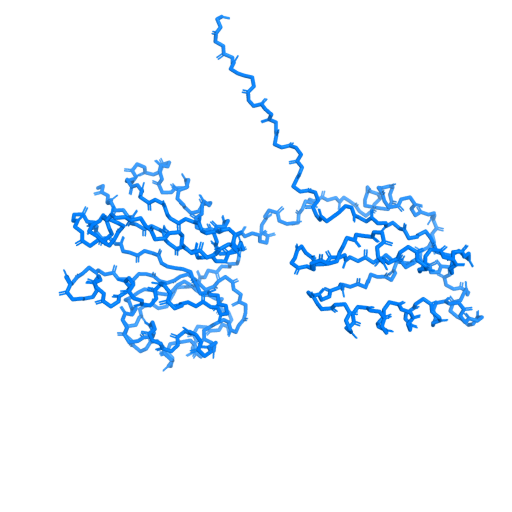 N . LEU A 1 151 ? 5.712 5.963 -24.642 1.00 76.19 151 LEU A N 1
ATOM 1167 C CA . LEU A 1 151 ? 7.078 5.458 -24.489 1.00 76.19 151 LEU A CA 1
ATOM 1168 C C . LEU A 1 151 ? 7.983 5.790 -25.687 1.00 76.19 151 LEU A C 1
ATOM 1170 O O . LEU A 1 151 ? 9.165 5.454 -25.662 1.00 76.19 151 LEU A O 1
ATOM 1174 N N . LYS A 1 152 ? 7.452 6.456 -26.725 1.00 82.44 152 LYS A N 1
ATOM 1175 C CA . LYS A 1 152 ? 8.148 6.761 -27.986 1.00 82.44 152 LYS A CA 1
ATOM 1176 C C . LYS A 1 152 ? 8.762 5.510 -28.629 1.00 82.44 152 LYS A C 1
ATOM 1178 O O . LYS A 1 152 ? 9.870 5.555 -29.159 1.00 82.44 152 LYS A O 1
ATOM 1183 N N . MET A 1 153 ? 8.048 4.388 -28.551 1.00 80.50 153 MET A N 1
ATOM 1184 C CA . MET A 1 153 ? 8.448 3.128 -29.174 1.00 80.50 153 MET A CA 1
ATOM 1185 C C . MET A 1 153 ? 8.101 3.132 -30.660 1.00 80.50 153 MET A C 1
ATOM 1187 O O . MET A 1 153 ? 6.944 3.334 -31.025 1.00 80.50 153 MET A O 1
ATOM 1191 N N . SER A 1 154 ? 9.079 2.819 -31.504 1.00 82.31 154 SER A N 1
ATOM 1192 C CA . SER A 1 154 ? 8.871 2.569 -32.931 1.00 82.31 154 SER A CA 1
ATOM 1193 C C . SER A 1 154 ? 8.180 1.227 -33.165 1.00 82.31 154 SER A C 1
ATOM 1195 O O . SER A 1 154 ? 8.248 0.316 -32.334 1.00 82.31 154 SER A O 1
ATOM 1197 N N . ASP A 1 155 ? 7.547 1.058 -34.323 1.00 80.56 155 ASP A N 1
ATOM 1198 C CA . ASP A 1 155 ? 6.910 -0.205 -34.702 1.00 80.56 155 ASP A CA 1
ATOM 1199 C C . ASP A 1 155 ? 7.903 -1.375 -34.724 1.00 80.56 155 ASP A C 1
ATOM 1201 O O . ASP A 1 155 ? 9.059 -1.255 -35.135 1.00 80.56 155 ASP A O 1
ATOM 1205 N N . GLY A 1 156 ? 7.456 -2.522 -34.207 1.00 82.81 156 GLY A N 1
ATOM 1206 C CA . GLY A 1 156 ? 8.274 -3.731 -34.089 1.00 82.81 156 GLY A CA 1
ATOM 1207 C C . GLY A 1 156 ? 9.324 -3.721 -32.969 1.00 82.81 156 GLY A C 1
ATOM 1208 O O . GLY A 1 156 ? 9.985 -4.737 -32.783 1.00 82.81 156 GLY A O 1
ATOM 1209 N N . GLN A 1 157 ? 9.479 -2.633 -32.199 1.00 85.31 157 GLN A N 1
ATOM 1210 C CA . GLN A 1 157 ? 10.318 -2.656 -30.992 1.00 85.31 157 GLN A CA 1
ATOM 1211 C C . GLN A 1 157 ? 9.660 -3.433 -29.849 1.00 85.31 157 GLN A C 1
ATOM 1213 O O . GLN A 1 157 ? 8.451 -3.286 -29.598 1.00 85.31 157 GLN A O 1
ATOM 1218 N N . ASN A 1 158 ? 10.493 -4.178 -29.122 1.00 86.06 158 ASN A N 1
ATOM 1219 C CA . ASN A 1 158 ? 10.126 -4.935 -27.929 1.00 86.06 158 ASN A CA 1
ATOM 1220 C C . ASN A 1 158 ? 10.585 -4.203 -26.666 1.00 86.06 158 ASN A C 1
ATOM 1222 O O . ASN A 1 158 ? 11.715 -3.731 -26.600 1.00 86.06 158 ASN A O 1
ATOM 1226 N N . LEU A 1 159 ? 9.710 -4.102 -25.664 1.00 84.31 159 LEU A N 1
ATOM 1227 C CA . LEU A 1 159 ? 10.024 -3.446 -24.396 1.00 84.31 159 LEU A CA 1
ATOM 1228 C C . LEU A 1 159 ? 10.549 -4.473 -23.391 1.00 84.31 159 LEU A C 1
ATOM 1230 O O . LEU A 1 159 ? 9.884 -5.472 -23.128 1.00 84.31 159 LEU A O 1
ATOM 1234 N N . ILE A 1 160 ? 11.693 -4.182 -22.784 1.00 87.94 160 ILE A N 1
ATOM 1235 C CA . ILE A 1 160 ? 12.193 -4.857 -21.591 1.00 87.94 160 ILE A CA 1
ATOM 1236 C C . ILE A 1 160 ? 11.975 -3.892 -20.431 1.00 87.94 160 ILE A C 1
ATOM 1238 O O . ILE A 1 160 ? 12.668 -2.880 -20.315 1.00 87.94 160 ILE A O 1
ATOM 1242 N N . PHE A 1 161 ? 10.979 -4.178 -19.597 1.00 85.69 161 PHE A N 1
ATOM 1243 C CA . PHE A 1 161 ? 10.742 -3.408 -18.383 1.00 85.69 161 PHE A CA 1
ATOM 1244 C C . PHE A 1 161 ? 11.544 -3.997 -17.224 1.00 85.69 161 PHE A C 1
ATOM 1246 O O . PHE A 1 161 ? 11.457 -5.194 -16.951 1.00 85.69 161 PHE A O 1
ATOM 1253 N N . VAL A 1 162 ? 12.306 -3.145 -16.543 1.00 87.88 162 VAL A N 1
ATOM 1254 C CA . VAL A 1 162 ? 13.130 -3.518 -15.393 1.00 87.88 162 VAL A CA 1
ATOM 1255 C C . VAL A 1 162 ? 12.624 -2.755 -14.170 1.00 87.88 162 VAL A C 1
ATOM 1257 O O . VAL A 1 162 ? 12.911 -1.560 -14.042 1.00 87.88 162 VAL A O 1
ATOM 1260 N N . PRO A 1 163 ? 11.837 -3.397 -13.289 1.00 85.12 163 PRO A N 1
ATOM 1261 C CA . PRO A 1 163 ? 11.403 -2.768 -12.051 1.00 85.12 163 PRO A CA 1
ATOM 1262 C C . PRO A 1 163 ? 12.586 -2.646 -11.086 1.00 85.12 163 PRO A C 1
ATOM 1264 O O . PRO A 1 163 ? 13.324 -3.604 -10.864 1.00 85.12 163 PRO A O 1
ATOM 1267 N N . GLY A 1 164 ? 12.766 -1.459 -10.522 1.00 84.12 164 GLY A N 1
ATOM 1268 C CA . GLY A 1 164 ? 13.744 -1.178 -9.481 1.00 84.12 164 GLY A CA 1
ATOM 1269 C C . GLY A 1 164 ? 13.250 -1.558 -8.086 1.00 84.12 164 GLY A C 1
ATOM 1270 O O . GLY A 1 164 ? 12.051 -1.629 -7.817 1.00 84.12 164 GLY A O 1
ATOM 1271 N N . ASP A 1 165 ? 14.209 -1.768 -7.196 1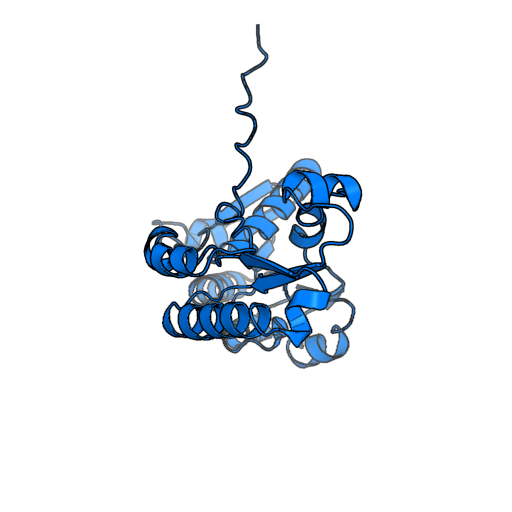.00 86.69 165 ASP A N 1
ATOM 1272 C CA . ASP A 1 165 ? 14.082 -1.933 -5.749 1.00 86.69 165 ASP A CA 1
ATOM 1273 C C . ASP A 1 165 ? 14.282 -0.571 -5.046 1.00 86.69 165 ASP A C 1
ATOM 1275 O O . ASP A 1 165 ? 14.658 0.428 -5.663 1.00 86.69 165 ASP A O 1
ATOM 1279 N N . LYS A 1 166 ? 14.052 -0.524 -3.731 1.00 82.06 166 LYS A N 1
ATOM 1280 C CA . LYS A 1 166 ? 14.390 0.625 -2.874 1.00 82.06 166 LYS A CA 1
ATOM 1281 C C . LYS A 1 166 ? 15.906 0.779 -2.679 1.00 82.06 166 LYS A C 1
ATOM 1283 O O . LYS A 1 166 ? 16.364 1.807 -2.198 1.00 82.06 166 LYS A O 1
ATOM 1288 N N . ARG A 1 167 ? 16.695 -0.263 -2.968 1.00 84.31 167 ARG A N 1
ATOM 1289 C CA . ARG A 1 167 ? 18.131 -0.322 -2.672 1.00 84.31 167 ARG A CA 1
ATOM 1290 C C . ARG A 1 167 ? 18.971 -0.171 -3.931 1.00 84.31 167 ARG A C 1
ATOM 1292 O O . ARG A 1 167 ? 19.028 -1.068 -4.775 1.00 84.31 167 ARG A O 1
ATOM 1299 N N . ARG A 1 168 ? 19.777 0.888 -3.966 1.00 82.75 168 ARG A N 1
ATOM 1300 C CA . ARG A 1 168 ? 20.771 1.139 -5.017 1.00 82.75 168 ARG A CA 1
ATOM 1301 C C . ARG A 1 168 ? 21.719 -0.032 -5.290 1.00 82.75 168 ARG A C 1
ATOM 1303 O O . ARG A 1 168 ? 22.041 -0.298 -6.445 1.00 82.75 168 ARG A O 1
ATOM 1310 N N . GLY A 1 169 ? 22.136 -0.749 -4.244 1.00 86.62 169 GLY A N 1
ATOM 1311 C CA . GLY A 1 169 ? 23.008 -1.925 -4.365 1.00 86.62 169 GLY A CA 1
ATOM 1312 C C . GLY A 1 169 ? 22.392 -3.088 -5.153 1.00 86.62 169 GLY A C 1
ATOM 1313 O O . GLY A 1 169 ? 23.130 -3.925 -5.658 1.00 86.62 169 GLY A O 1
ATOM 1314 N N . ILE A 1 170 ? 21.064 -3.126 -5.294 1.00 88.00 170 ILE A N 1
ATOM 1315 C CA . ILE A 1 170 ? 20.347 -4.076 -6.158 1.00 88.00 170 ILE A CA 1
ATOM 1316 C C . ILE A 1 170 ? 20.105 -3.464 -7.534 1.00 88.00 170 ILE A C 1
ATOM 1318 O O . ILE A 1 170 ? 20.342 -4.116 -8.550 1.00 88.00 170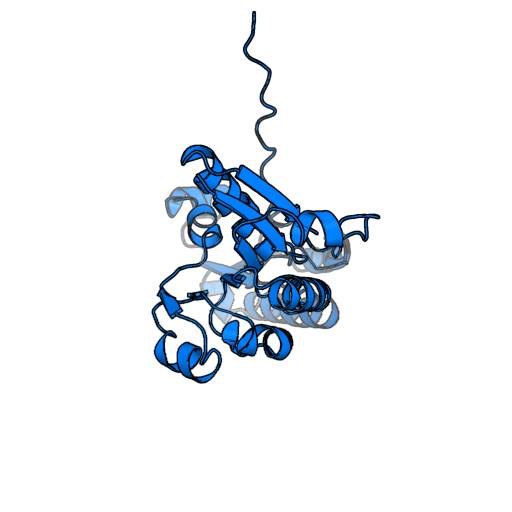 ILE A O 1
ATOM 1322 N N . ASN A 1 171 ? 19.681 -2.201 -7.566 1.00 88.50 171 ASN A N 1
ATOM 1323 C CA . ASN A 1 171 ? 19.347 -1.495 -8.799 1.00 88.50 171 ASN A CA 1
ATOM 1324 C C . ASN A 1 171 ? 20.523 -1.427 -9.774 1.00 88.50 171 ASN A C 1
ATOM 1326 O O . ASN A 1 171 ? 20.363 -1.764 -10.942 1.00 88.50 171 ASN A O 1
ATOM 1330 N N . TRP A 1 172 ? 21.719 -1.056 -9.309 1.00 86.38 172 TRP A N 1
ATOM 1331 C CA . TRP A 1 172 ? 22.899 -0.937 -10.173 1.00 86.38 172 TRP A CA 1
ATOM 1332 C C . TRP A 1 172 ? 23.262 -2.214 -10.935 1.00 86.38 172 TRP A C 1
ATOM 1334 O O . TRP A 1 172 ? 23.285 -2.169 -12.169 1.00 86.38 172 TRP A O 1
ATOM 1344 N N . PRO A 1 173 ? 23.540 -3.346 -10.260 1.00 90.31 173 PRO A N 1
ATOM 1345 C CA . PRO A 1 173 ? 23.900 -4.571 -10.960 1.00 90.31 173 PRO A CA 1
ATOM 1346 C C . PRO A 1 173 ? 22.754 -5.084 -11.836 1.00 90.31 173 PRO A C 1
ATOM 1348 O O . PRO A 1 173 ? 23.014 -5.548 -12.946 1.00 90.31 173 PRO A O 1
ATOM 1351 N N . LEU A 1 174 ? 21.496 -4.954 -11.396 1.00 89.75 174 LEU A N 1
ATOM 1352 C CA . LEU A 1 174 ? 20.330 -5.355 -12.185 1.00 89.75 174 LEU A CA 1
ATOM 1353 C C . LEU A 1 174 ? 20.225 -4.545 -13.482 1.00 89.75 174 LEU A C 1
ATOM 1355 O O . LEU A 1 174 ? 20.164 -5.119 -14.570 1.00 89.75 174 LEU A O 1
ATOM 1359 N N . PHE A 1 175 ? 20.224 -3.216 -13.380 1.00 88.94 175 PHE A N 1
ATOM 1360 C CA . PHE A 1 175 ? 20.061 -2.338 -14.535 1.00 88.94 175 PHE A CA 1
ATOM 1361 C C . PHE A 1 175 ? 21.227 -2.486 -15.510 1.00 88.94 175 PHE A C 1
ATOM 1363 O O . PHE A 1 175 ? 20.992 -2.606 -16.711 1.00 88.94 175 PHE A O 1
ATOM 1370 N N . HIS A 1 176 ? 22.464 -2.549 -15.005 1.00 87.19 176 HIS A N 1
ATOM 1371 C CA . HIS A 1 176 ? 23.642 -2.777 -15.839 1.00 87.19 176 HIS A CA 1
ATOM 1372 C C . HIS A 1 176 ? 23.554 -4.115 -16.581 1.00 87.19 176 HIS A C 1
ATOM 1374 O O . HIS A 1 176 ? 23.700 -4.144 -17.799 1.00 87.19 176 HIS A O 1
ATOM 1380 N N . SER A 1 177 ? 23.242 -5.207 -15.877 1.00 90.31 177 SER A N 1
ATOM 1381 C CA . SER A 1 177 ? 23.178 -6.546 -16.478 1.00 90.31 177 SER A CA 1
ATOM 1382 C C . SER A 1 177 ? 22.109 -6.645 -17.565 1.00 90.31 177 SER A C 1
ATOM 1384 O O . SER A 1 177 ? 22.345 -7.251 -18.608 1.00 90.31 177 SER A O 1
ATOM 1386 N N . VAL A 1 178 ? 20.937 -6.032 -17.357 1.00 90.38 178 VAL A N 1
ATOM 1387 C CA . VAL A 1 178 ? 19.873 -6.029 -18.373 1.00 90.38 178 VAL A CA 1
ATOM 1388 C C . VAL A 1 178 ? 20.264 -5.184 -19.582 1.00 90.38 178 VAL A C 1
ATOM 1390 O O . VAL A 1 178 ? 20.031 -5.600 -20.716 1.00 90.38 178 VAL A O 1
ATOM 1393 N N . ILE A 1 179 ? 20.871 -4.017 -19.361 1.00 86.62 179 ILE A N 1
ATOM 1394 C CA . ILE A 1 179 ? 21.366 -3.168 -20.447 1.00 86.62 179 ILE A CA 1
ATOM 1395 C C . ILE A 1 179 ? 22.429 -3.918 -21.250 1.00 86.62 179 ILE A C 1
ATOM 1397 O O . ILE A 1 179 ? 22.325 -3.985 -22.470 1.00 86.62 179 ILE A O 1
ATOM 1401 N N . GLU A 1 180 ? 23.419 -4.518 -20.598 1.00 87.50 180 GLU A N 1
ATOM 1402 C CA . GLU A 1 180 ? 24.477 -5.285 -21.256 1.00 87.50 180 GLU A CA 1
ATOM 1403 C C . GLU A 1 180 ? 23.908 -6.468 -22.051 1.00 87.50 180 GLU A C 1
ATOM 1405 O O . GLU A 1 180 ? 24.243 -6.650 -23.221 1.00 87.50 180 GLU A O 1
ATOM 1410 N N . ALA A 1 181 ? 22.975 -7.225 -21.464 1.00 90.12 181 ALA A N 1
ATOM 1411 C CA . ALA A 1 181 ? 22.284 -8.310 -22.155 1.00 90.12 181 ALA A CA 1
ATOM 1412 C C . ALA A 1 181 ? 21.508 -7.810 -23.384 1.00 90.12 181 ALA A C 1
ATOM 1414 O O . ALA A 1 181 ? 21.550 -8.446 -24.436 1.00 90.12 181 ALA A O 1
ATOM 1415 N N . ALA A 1 182 ? 20.847 -6.653 -23.286 1.00 88.44 182 ALA A N 1
ATOM 1416 C CA . ALA A 1 182 ? 20.129 -6.056 -24.406 1.00 88.44 182 ALA A CA 1
ATOM 1417 C C . ALA A 1 182 ? 21.061 -5.636 -25.554 1.00 88.44 182 ALA A C 1
ATOM 1419 O O . ALA A 1 182 ? 20.618 -5.631 -26.699 1.00 88.44 182 ALA A O 1
ATOM 1420 N N . HIS A 1 183 ? 22.334 -5.321 -25.286 1.00 84.50 183 HIS A N 1
ATOM 1421 C CA . HIS A 1 183 ? 23.327 -4.956 -26.309 1.00 84.50 183 HIS A CA 1
ATOM 1422 C C . HIS A 1 183 ? 23.953 -6.156 -27.030 1.00 84.50 183 HIS A C 1
ATOM 1424 O O . HIS A 1 183 ? 24.685 -5.961 -28.002 1.00 84.50 183 HIS A O 1
ATOM 1430 N N . ARG A 1 184 ? 23.671 -7.393 -26.605 1.00 87.88 184 ARG A N 1
ATOM 1431 C CA . ARG A 1 184 ? 24.216 -8.578 -27.274 1.00 87.88 184 ARG A CA 1
ATOM 1432 C C . ARG A 1 184 ? 23.679 -8.698 -28.710 1.00 87.88 184 ARG A C 1
ATOM 1434 O O . ARG A 1 184 ? 22.481 -8.469 -28.916 1.00 87.88 184 ARG A O 1
ATOM 1441 N N . PRO A 1 185 ? 24.516 -9.062 -29.704 1.00 90.12 185 PRO A N 1
ATOM 1442 C CA . PRO A 1 185 ? 24.117 -9.106 -31.114 1.00 90.12 185 PRO A CA 1
ATOM 1443 C C . PRO A 1 185 ? 22.851 -9.928 -31.381 1.00 90.12 185 PRO A C 1
ATOM 1445 O O . PRO A 1 185 ? 21.990 -9.513 -32.156 1.00 90.12 185 PRO A O 1
ATOM 1448 N N . GLU A 1 186 ? 22.700 -11.061 -30.700 1.00 93.19 186 GLU A N 1
ATOM 1449 C CA . GLU A 1 186 ? 21.542 -11.940 -30.812 1.00 93.19 186 GLU A CA 1
ATOM 1450 C C . GLU A 1 186 ? 20.245 -11.267 -30.339 1.00 93.19 186 GLU A C 1
ATOM 1452 O O . GLU A 1 186 ? 19.202 -11.425 -30.973 1.00 93.19 186 GLU A O 1
ATOM 1457 N N . VAL A 1 187 ? 20.305 -10.442 -29.289 1.00 87.56 187 VAL A N 1
ATOM 1458 C CA . VAL A 1 187 ? 19.137 -9.732 -28.744 1.00 87.56 187 VAL A CA 1
ATOM 1459 C C . VAL A 1 187 ? 18.788 -8.515 -29.597 1.00 87.56 187 VAL A C 1
ATOM 1461 O O . VAL A 1 187 ? 17.610 -8.208 -29.787 1.00 87.56 187 VAL A O 1
ATOM 1464 N N . GLN A 1 188 ? 19.790 -7.850 -30.176 1.00 87.56 188 GLN A N 1
ATOM 1465 C CA . GLN A 1 188 ? 19.599 -6.682 -31.043 1.00 87.56 188 GLN A CA 1
ATOM 1466 C C . GLN A 1 188 ? 18.732 -6.980 -32.277 1.00 87.56 188 GLN A C 1
ATOM 1468 O O . GLN A 1 188 ? 18.019 -6.092 -32.751 1.00 87.56 188 GLN A O 1
ATOM 1473 N N . THR A 1 189 ? 18.687 -8.234 -32.741 1.00 89.56 189 THR A N 1
ATOM 1474 C CA . THR A 1 189 ? 17.764 -8.669 -33.809 1.00 89.56 189 THR A CA 1
ATOM 1475 C C . THR A 1 189 ? 16.286 -8.422 -33.465 1.00 89.56 189 THR A C 1
ATOM 1477 O O . THR A 1 189 ? 15.472 -8.174 -34.356 1.00 89.56 189 THR A O 1
ATOM 1480 N N . HIS A 1 190 ? 15.945 -8.389 -32.173 1.00 87.94 190 HIS A N 1
ATOM 1481 C CA . HIS A 1 190 ? 14.600 -8.132 -31.657 1.00 87.94 190 HIS A CA 1
ATOM 1482 C C . HIS A 1 190 ? 14.313 -6.651 -31.367 1.00 87.94 190 HIS A C 1
ATOM 1484 O O . HIS A 1 190 ? 13.246 -6.339 -30.833 1.00 87.94 190 HIS A O 1
ATOM 1490 N N . LYS A 1 191 ? 15.236 -5.737 -31.703 1.00 87.31 191 LYS A N 1
ATOM 1491 C CA . LYS A 1 191 ? 15.098 -4.280 -31.518 1.00 87.31 191 LYS A CA 1
ATOM 1492 C C . LYS A 1 191 ? 14.616 -3.901 -30.099 1.00 87.31 191 LYS A C 1
ATOM 1494 O O . LYS A 1 191 ? 13.550 -3.284 -29.962 1.00 87.31 191 LYS A O 1
ATOM 1499 N N . PRO A 1 192 ? 15.341 -4.304 -29.038 1.00 88.00 192 PRO A N 1
ATOM 1500 C CA . PRO A 1 192 ? 14.909 -4.086 -27.664 1.00 88.00 192 PRO A CA 1
ATOM 1501 C C . PRO A 1 192 ? 14.921 -2.597 -27.287 1.00 88.00 192 PRO A C 1
ATOM 1503 O O . PRO A 1 192 ? 15.760 -1.821 -27.736 1.00 88.00 192 PRO A O 1
ATOM 1506 N N . MET A 1 193 ? 14.012 -2.207 -26.400 1.00 84.50 193 MET A N 1
ATOM 1507 C CA . MET A 1 193 ? 14.037 -0.953 -25.653 1.00 84.50 193 MET A CA 1
ATOM 1508 C C . MET A 1 193 ? 14.009 -1.292 -24.165 1.00 84.50 193 MET A C 1
ATOM 1510 O O . MET A 1 193 ? 13.077 -1.945 -23.707 1.00 84.50 193 MET A O 1
ATOM 1514 N N . VAL A 1 194 ? 15.007 -0.840 -23.407 1.00 83.81 194 VAL A N 1
ATOM 1515 C CA . VAL A 1 194 ? 15.069 -1.054 -21.955 1.00 83.81 194 VAL A CA 1
ATOM 1516 C C . VAL A 1 194 ? 14.447 0.142 -21.235 1.00 83.81 194 VAL A C 1
ATOM 1518 O O . VAL A 1 194 ? 14.936 1.264 -21.361 1.00 83.81 194 VAL A O 1
ATOM 1521 N N . ALA A 1 195 ? 13.390 -0.102 -20.463 1.00 82.50 195 ALA A N 1
ATOM 1522 C CA . ALA A 1 195 ? 12.761 0.887 -19.593 1.00 82.50 195 ALA A CA 1
ATOM 1523 C C . ALA A 1 195 ? 13.020 0.535 -18.126 1.00 82.50 195 ALA A C 1
ATOM 1525 O O . ALA A 1 195 ? 12.612 -0.522 -17.649 1.00 82.50 195 ALA A O 1
ATOM 1526 N N . ILE A 1 196 ? 13.683 1.445 -17.415 1.00 84.31 196 ILE A N 1
ATOM 1527 C CA . ILE A 1 196 ? 13.995 1.305 -15.992 1.00 84.31 196 ILE A CA 1
ATOM 1528 C C . ILE A 1 196 ? 12.914 2.024 -15.185 1.00 84.31 196 ILE A C 1
ATOM 1530 O O . ILE A 1 196 ? 12.687 3.221 -15.374 1.00 84.31 196 ILE A O 1
ATOM 1534 N N . GLY A 1 197 ? 12.255 1.302 -14.282 1.00 82.56 197 GLY A N 1
ATOM 1535 C CA . GLY A 1 197 ? 11.309 1.878 -13.330 1.00 82.56 197 GLY A CA 1
ATOM 1536 C C . GLY A 1 197 ? 11.968 2.083 -11.975 1.00 82.56 197 GLY A C 1
ATOM 1537 O O . GLY A 1 197 ? 12.255 1.105 -11.301 1.00 82.56 197 GLY A O 1
ATOM 1538 N N . LEU A 1 198 ? 12.187 3.327 -11.548 1.00 80.44 198 LEU A N 1
ATOM 1539 C CA . LEU A 1 198 ? 12.685 3.592 -10.195 1.00 80.44 198 LEU A CA 1
ATOM 1540 C C . LEU A 1 198 ? 11.569 3.387 -9.167 1.00 80.44 198 LEU A C 1
ATOM 1542 O O . LEU A 1 198 ? 10.436 3.836 -9.369 1.00 80.44 198 LEU A O 1
ATOM 1546 N N . HIS A 1 199 ? 11.894 2.709 -8.067 1.00 77.00 199 HIS A N 1
ATOM 1547 C CA . HIS A 1 199 ? 10.958 2.524 -6.968 1.00 77.00 199 HIS A CA 1
ATOM 1548 C C . HIS A 1 199 ? 10.724 3.876 -6.261 1.00 77.00 199 HIS A C 1
ATOM 1550 O O . HIS A 1 199 ? 11.694 4.575 -5.986 1.00 77.00 199 HIS A O 1
ATOM 1556 N N . PRO A 1 200 ? 9.482 4.266 -5.904 1.00 67.12 200 PRO A N 1
ATOM 1557 C CA . PRO A 1 200 ? 9.222 5.549 -5.230 1.00 67.12 200 PRO A CA 1
ATOM 1558 C C . PRO A 1 200 ? 9.952 5.730 -3.891 1.00 67.12 200 PRO A C 1
ATOM 1560 O O . PRO A 1 200 ? 10.207 6.848 -3.468 1.00 67.12 200 PRO A O 1
ATOM 1563 N N . GLY A 1 201 ? 10.253 4.618 -3.222 1.00 69.00 201 GLY A N 1
ATOM 1564 C CA . GLY A 1 201 ? 11.056 4.563 -1.995 1.00 69.00 201 GLY A CA 1
ATOM 1565 C C . GLY A 1 201 ? 12.561 4.355 -2.207 1.00 69.00 201 GLY A C 1
ATOM 1566 O O . GLY A 1 201 ? 13.231 3.971 -1.255 1.00 69.00 201 GLY A O 1
ATOM 1567 N N . ASP A 1 202 ? 13.075 4.504 -3.430 1.00 76.69 202 ASP A N 1
ATOM 1568 C CA . ASP A 1 202 ? 14.518 4.595 -3.678 1.00 76.69 202 ASP A CA 1
ATOM 1569 C C . ASP A 1 202 ? 15.013 5.977 -3.203 1.00 76.69 202 ASP A C 1
ATOM 1571 O O . ASP A 1 202 ? 14.507 6.992 -3.692 1.00 76.69 202 ASP A O 1
ATOM 1575 N N . PRO A 1 203 ? 15.937 6.052 -2.226 1.00 75.94 203 PRO A N 1
ATOM 1576 C CA . PRO A 1 203 ? 16.426 7.327 -1.711 1.00 75.94 203 PRO A CA 1
ATOM 1577 C C . PRO A 1 203 ? 17.382 8.031 -2.683 1.00 75.94 203 PRO A C 1
ATOM 1579 O O . PRO A 1 203 ? 17.674 9.214 -2.496 1.00 75.94 203 PRO A O 1
ATOM 1582 N N . ASP A 1 204 ? 17.902 7.330 -3.694 1.00 78.75 204 ASP A N 1
ATOM 1583 C CA . ASP A 1 204 ? 18.821 7.913 -4.656 1.00 78.75 204 ASP A CA 1
ATOM 1584 C C . ASP A 1 204 ? 18.067 8.721 -5.727 1.00 78.75 204 ASP A C 1
ATOM 1586 O O . ASP A 1 204 ? 17.121 8.224 -6.349 1.00 78.75 204 ASP A O 1
ATOM 1590 N N . PRO A 1 205 ? 18.500 9.963 -6.014 1.00 76.06 205 PRO A N 1
ATOM 1591 C CA . PRO A 1 205 ? 17.926 10.730 -7.106 1.00 76.06 205 PRO A CA 1
ATOM 1592 C C . PRO A 1 205 ? 18.175 10.016 -8.438 1.00 76.06 205 PRO A C 1
ATOM 1594 O O . PRO A 1 205 ? 19.176 9.326 -8.631 1.00 76.06 205 PRO A O 1
ATOM 1597 N N . LYS A 1 206 ? 17.280 10.217 -9.404 1.00 72.06 206 LYS A N 1
ATOM 1598 C CA . LYS A 1 206 ? 17.375 9.617 -10.743 1.00 72.06 206 LYS A CA 1
ATOM 1599 C C . LYS A 1 206 ? 18.730 9.878 -11.410 1.00 72.06 206 LYS A C 1
ATOM 1601 O O . LYS A 1 206 ? 19.251 9.035 -12.139 1.00 72.06 206 LYS A O 1
ATOM 1606 N N . GLU A 1 207 ? 19.308 11.041 -11.152 1.00 79.19 207 GLU A N 1
ATOM 1607 C CA . GLU A 1 207 ? 20.608 11.482 -11.643 1.00 79.19 207 GLU A CA 1
ATOM 1608 C C . GLU A 1 207 ? 21.751 10.580 -11.153 1.00 79.19 207 GLU A C 1
ATOM 1610 O O . GLU A 1 207 ? 22.728 10.406 -11.884 1.00 79.19 207 GLU A O 1
ATOM 1615 N N . SER A 1 208 ? 21.608 9.922 -9.993 1.00 78.94 208 SER A N 1
ATOM 1616 C CA . SER A 1 208 ? 22.558 8.916 -9.491 1.00 78.94 208 SER A CA 1
ATOM 1617 C C . SER A 1 208 ? 22.706 7.721 -10.429 1.00 78.94 208 SER A C 1
ATOM 1619 O O . SER A 1 208 ? 23.711 7.021 -10.359 1.00 78.94 208 SER A O 1
ATOM 1621 N N . TYR A 1 209 ? 21.734 7.495 -11.314 1.00 75.44 209 TYR A N 1
ATOM 1622 C CA . TYR A 1 209 ? 21.750 6.458 -12.345 1.00 75.44 209 TYR A CA 1
ATOM 1623 C C . TYR A 1 209 ? 22.165 7.003 -13.721 1.00 75.44 209 TYR A C 1
ATOM 1625 O O . TYR A 1 209 ? 22.112 6.287 -14.721 1.00 75.44 209 TYR A O 1
ATOM 1633 N N . GLY A 1 210 ? 22.582 8.270 -13.802 1.00 68.12 210 GLY A N 1
ATOM 1634 C CA . GLY A 1 210 ? 22.898 8.966 -15.049 1.00 68.12 210 GLY A CA 1
ATOM 1635 C C . GLY A 1 210 ? 23.997 8.300 -15.877 1.00 68.12 210 GLY A C 1
ATOM 1636 O O . GLY A 1 210 ? 23.953 8.372 -17.103 1.00 68.12 210 GLY A O 1
ATOM 1637 N N . GLU A 1 211 ? 24.936 7.579 -15.258 1.00 67.50 211 GLU A N 1
ATOM 1638 C CA . GLU A 1 211 ? 25.964 6.844 -16.009 1.00 67.50 211 GLU A CA 1
ATOM 1639 C C . GLU A 1 211 ? 25.387 5.676 -16.817 1.00 67.50 211 GLU A C 1
ATOM 1641 O O . GLU A 1 211 ? 25.943 5.337 -17.860 1.00 67.50 211 GLU A O 1
ATOM 1646 N N . LEU A 1 212 ? 24.217 5.140 -16.442 1.00 67.62 212 LEU A N 1
ATOM 1647 C CA . LEU A 1 212 ? 23.508 4.155 -17.265 1.00 67.62 212 LEU A CA 1
ATOM 1648 C C . LEU A 1 212 ? 23.078 4.745 -18.614 1.00 67.62 212 LEU A C 1
ATOM 1650 O O . LEU A 1 212 ? 22.945 4.021 -19.599 1.00 67.62 212 LEU A O 1
ATOM 1654 N N . ALA A 1 213 ? 22.923 6.071 -18.700 1.00 60.25 213 ALA A N 1
ATOM 1655 C CA . ALA A 1 213 ? 22.647 6.757 -19.956 1.00 60.25 213 ALA A CA 1
ATOM 1656 C C . ALA A 1 213 ? 23.830 6.749 -20.934 1.00 60.25 213 ALA A C 1
ATOM 1658 O O . ALA A 1 213 ? 23.619 7.017 -22.115 1.00 60.25 213 ALA A O 1
ATOM 1659 N N . ARG A 1 214 ? 25.051 6.421 -20.489 1.00 54.72 214 ARG A N 1
ATOM 1660 C CA . ARG A 1 214 ? 26.214 6.261 -21.380 1.00 54.72 214 ARG A CA 1
ATOM 1661 C C . ARG A 1 214 ? 26.129 4.993 -22.229 1.00 54.72 214 ARG A C 1
ATOM 1663 O O . ARG A 1 214 ? 26.719 4.946 -23.299 1.00 54.72 214 ARG A O 1
ATOM 1670 N N . PHE A 1 215 ? 25.323 4.017 -21.816 1.00 53.47 215 PHE A N 1
ATOM 1671 C CA . PHE A 1 215 ? 25.034 2.802 -22.581 1.00 53.47 215 PHE A CA 1
ATOM 1672 C C . PHE A 1 215 ? 23.828 2.982 -23.524 1.00 53.47 215 PHE A C 1
ATOM 1674 O O . PHE A 1 215 ? 23.107 2.037 -23.828 1.00 53.47 215 PHE A O 1
ATOM 1681 N N . ARG A 1 216 ? 23.548 4.217 -23.962 1.00 52.25 216 ARG A N 1
ATOM 1682 C CA . ARG A 1 216 ? 22.463 4.525 -24.901 1.00 52.25 216 ARG A CA 1
ATOM 1683 C C . ARG A 1 216 ? 22.941 4.387 -26.349 1.00 52.25 216 ARG A C 1
ATOM 1685 O O . ARG A 1 216 ? 23.279 5.409 -26.931 1.00 52.25 216 ARG A O 1
ATOM 1692 N N . TRP A 1 217 ? 22.894 3.191 -26.955 1.00 39.28 217 TRP A N 1
ATOM 1693 C CA . TRP A 1 217 ? 22.438 3.073 -28.356 1.00 39.28 217 TRP A CA 1
ATOM 1694 C C . TRP A 1 217 ? 22.114 1.632 -28.844 1.00 39.28 217 TRP A C 1
ATOM 1696 O O . TRP A 1 217 ? 23.020 0.807 -28.918 1.00 39.28 217 TRP A O 1
ATOM 1706 N N . PRO A 1 218 ? 20.871 1.363 -29.303 1.00 45.34 218 PRO A N 1
ATOM 1707 C CA . PRO A 1 218 ? 19.652 2.015 -28.867 1.00 45.34 218 PRO A CA 1
ATOM 1708 C C . PRO A 1 218 ? 19.089 1.223 -27.681 1.00 45.34 218 PRO A C 1
ATOM 1710 O O . PRO A 1 218 ? 18.608 0.103 -27.829 1.00 45.34 218 PRO A O 1
ATOM 1713 N N . PRO A 1 219 ? 19.071 1.835 -26.493 1.00 47.25 219 PRO A N 1
ATOM 1714 C CA . PRO A 1 219 ? 17.778 1.897 -25.833 1.00 47.25 219 PRO A CA 1
ATOM 1715 C C . PRO A 1 219 ? 17.481 3.319 -25.369 1.00 47.25 219 PRO A C 1
ATOM 1717 O O . PRO A 1 219 ? 18.278 3.988 -24.710 1.00 47.25 219 PRO A O 1
ATOM 1720 N N . VAL A 1 220 ? 16.276 3.779 -25.700 1.00 42.06 220 VAL A N 1
ATOM 1721 C CA . VAL A 1 220 ? 15.662 4.932 -25.051 1.00 42.06 220 VAL A CA 1
ATOM 1722 C C . VAL A 1 220 ? 15.459 4.542 -23.592 1.00 42.06 220 VAL A C 1
ATOM 1724 O O . VAL A 1 220 ? 14.509 3.838 -23.267 1.00 42.06 220 VAL A O 1
ATOM 1727 N N . ILE A 1 221 ? 16.341 5.004 -22.702 1.00 45.97 221 ILE A N 1
ATOM 1728 C CA . ILE A 1 221 ? 16.015 5.053 -21.277 1.00 45.97 221 ILE A CA 1
ATOM 1729 C C . ILE A 1 221 ? 14.937 6.128 -21.148 1.00 45.97 221 ILE A C 1
ATOM 1731 O O . ILE A 1 221 ? 15.215 7.323 -20.990 1.00 45.97 221 ILE A O 1
ATOM 1735 N N . SER A 1 222 ? 13.692 5.688 -21.295 1.00 41.41 222 SER A N 1
ATOM 1736 C CA . SER A 1 222 ? 12.539 6.387 -20.765 1.00 41.41 222 SER A CA 1
ATOM 1737 C C . SER A 1 222 ? 12.673 6.292 -19.261 1.00 41.41 222 SER A C 1
ATOM 1739 O O . SER A 1 222 ? 12.300 5.300 -18.640 1.00 41.41 222 SER A O 1
ATOM 1741 N N . TRP A 1 223 ? 13.239 7.335 -18.676 1.00 43.06 223 TRP A N 1
ATOM 1742 C CA . TRP A 1 223 ? 12.972 7.607 -17.288 1.00 43.06 223 TRP A CA 1
ATOM 1743 C C . TRP A 1 223 ? 11.496 7.953 -17.205 1.00 43.06 223 TRP A C 1
ATOM 1745 O O . TRP A 1 223 ? 11.112 9.097 -17.468 1.00 43.06 223 TRP A O 1
ATOM 1755 N N . SER A 1 224 ? 10.669 6.979 -16.852 1.00 35.91 224 SER A N 1
ATOM 1756 C CA . SER A 1 224 ? 9.410 7.355 -16.240 1.00 35.91 224 SER A CA 1
ATOM 1757 C C . SER A 1 224 ? 9.792 8.251 -15.054 1.00 35.91 224 SER A C 1
ATOM 1759 O O . SER A 1 224 ? 10.705 7.888 -14.302 1.00 35.91 224 SER A O 1
ATOM 1761 N N . PRO A 1 225 ? 9.187 9.443 -14.897 1.00 30.31 225 PRO A N 1
ATOM 1762 C CA . PRO A 1 225 ? 9.264 10.125 -13.613 1.00 30.31 225 PRO A CA 1
ATOM 1763 C C . PRO A 1 225 ? 8.915 9.089 -12.532 1.00 30.31 225 PRO A C 1
ATOM 1765 O O . PRO A 1 225 ? 8.146 8.172 -12.852 1.00 30.31 225 PRO A O 1
ATOM 1768 N N . PRO A 1 226 ? 9.452 9.186 -11.299 1.00 33.62 226 PRO A N 1
ATOM 1769 C CA . PRO A 1 226 ? 8.979 8.326 -10.213 1.00 33.62 226 PRO A CA 1
ATOM 1770 C C . PRO A 1 226 ? 7.479 8.464 -10.247 1.00 33.62 226 PRO A C 1
ATOM 1772 O O . PRO A 1 226 ? 7.080 9.613 -10.092 1.00 33.62 226 PRO A O 1
ATOM 1775 N N . PHE A 1 227 ? 6.743 7.397 -10.623 1.00 34.62 227 PHE A N 1
ATOM 1776 C CA . PHE A 1 227 ? 5.318 7.418 -10.976 1.00 34.62 227 PHE A CA 1
ATOM 1777 C C . PHE A 1 227 ? 4.753 8.778 -10.649 1.00 34.62 227 PHE A C 1
ATOM 1779 O O . PHE A 1 227 ? 4.436 8.993 -9.476 1.00 34.62 227 PHE A O 1
ATOM 1786 N N . GLN A 1 228 ? 4.856 9.741 -11.585 1.00 29.92 228 GLN A N 1
ATOM 1787 C CA . GLN A 1 228 ? 4.440 11.093 -11.254 1.00 29.92 228 GLN A CA 1
ATOM 1788 C C . GLN A 1 228 ? 2.978 10.861 -10.946 1.00 29.92 228 GLN A C 1
ATOM 1790 O O . GLN A 1 228 ? 2.195 10.544 -11.842 1.00 29.92 228 GLN A O 1
ATOM 1795 N N . LEU A 1 229 ? 2.654 10.907 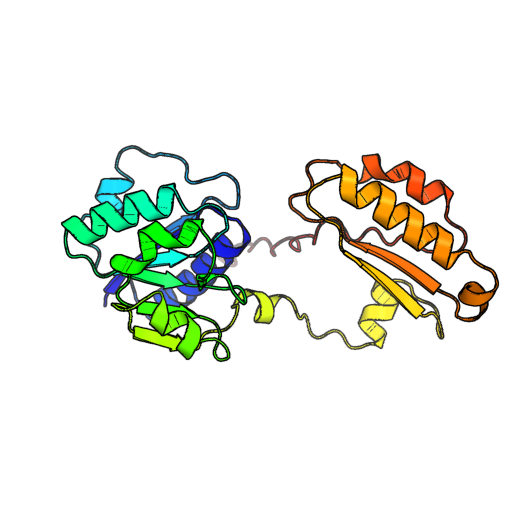-9.651 1.00 30.56 229 LEU A N 1
ATOM 1796 C CA . LEU A 1 229 ? 1.411 11.426 -9.163 1.00 30.56 229 LEU A CA 1
ATOM 1797 C C . LEU A 1 229 ? 1.168 12.572 -10.116 1.00 30.56 229 LEU A C 1
ATOM 1799 O O . LEU A 1 229 ? 1.902 13.566 -10.106 1.00 30.56 229 LEU A O 1
ATOM 1803 N N . TRP A 1 230 ? 0.273 12.314 -11.065 1.00 24.17 230 TRP A N 1
ATOM 1804 C CA . TRP A 1 230 ? -0.172 13.309 -12.006 1.00 24.17 230 TRP A CA 1
ATOM 1805 C C . TRP A 1 230 ? -0.403 14.561 -11.166 1.00 24.17 230 TRP A C 1
ATOM 1807 O O . TRP A 1 230 ? -0.890 14.412 -10.035 1.00 24.17 230 TRP A O 1
ATOM 1817 N N . PRO A 1 231 ? -0.040 15.766 -11.632 1.00 26.42 231 PRO A N 1
ATOM 1818 C CA . PRO A 1 231 ? -0.538 16.953 -10.970 1.00 26.42 231 PRO A CA 1
ATOM 1819 C C . PRO A 1 231 ? -2.040 16.739 -10.814 1.00 26.42 231 PRO A C 1
ATOM 1821 O O . PRO A 1 231 ? -2.765 16.615 -11.804 1.00 26.42 231 PRO A O 1
ATOM 1824 N N . TRP A 1 232 ? -2.473 16.578 -9.562 1.00 27.83 232 TRP A N 1
ATOM 1825 C CA . TRP A 1 232 ? -3.877 16.631 -9.217 1.00 27.83 232 TRP A CA 1
ATOM 1826 C C . TRP A 1 232 ? -4.387 17.897 -9.899 1.00 27.83 232 TRP A C 1
ATOM 1828 O O . TRP A 1 232 ? -3.698 18.926 -9.807 1.00 27.83 232 TRP A O 1
ATOM 1838 N N . PRO A 1 233 ? -5.521 17.863 -10.619 1.00 26.70 233 PRO A N 1
ATOM 1839 C CA . PRO A 1 233 ? -6.124 19.110 -11.029 1.00 26.70 233 PRO A CA 1
ATOM 1840 C C . PRO A 1 233 ? -6.256 19.931 -9.749 1.00 26.70 233 PRO A C 1
ATOM 1842 O O . PRO A 1 233 ? -6.892 19.502 -8.783 1.00 26.70 233 PRO A O 1
ATOM 1845 N N . ARG A 1 234 ? -5.570 21.081 -9.699 1.00 28.34 234 ARG A N 1
ATOM 1846 C CA . ARG A 1 234 ? -5.935 22.113 -8.742 1.00 28.34 234 ARG A CA 1
ATOM 1847 C C . ARG A 1 234 ? -7.406 22.337 -9.030 1.00 28.34 234 ARG A C 1
ATOM 1849 O O . ARG A 1 234 ? -7.740 22.819 -10.109 1.00 28.34 234 ARG A O 1
ATOM 1856 N N . PHE A 1 235 ? -8.268 21.913 -8.113 1.00 29.86 235 PHE A N 1
ATOM 1857 C CA . PHE A 1 235 ? -9.638 22.372 -8.092 1.00 29.86 235 PHE A CA 1
ATOM 1858 C C . PHE A 1 235 ? -9.542 23.884 -7.909 1.00 29.86 235 PHE A C 1
ATOM 1860 O O . PHE A 1 235 ? -9.397 24.392 -6.801 1.00 29.86 235 PHE A O 1
ATOM 1867 N N . THR A 1 236 ? -9.531 24.611 -9.023 1.00 28.06 236 THR A N 1
ATOM 1868 C CA . THR A 1 236 ? -10.043 25.966 -9.043 1.00 28.06 236 THR A CA 1
ATOM 1869 C C . THR A 1 236 ? -11.472 25.847 -8.555 1.00 28.06 236 THR A C 1
ATOM 1871 O O . THR A 1 236 ? -12.295 25.176 -9.179 1.00 28.06 236 THR A O 1
ATOM 1874 N N . SER A 1 237 ? -11.720 26.442 -7.396 1.00 28.50 237 SER A N 1
ATOM 1875 C CA . SER A 1 237 ? -13.043 26.821 -6.937 1.00 28.50 237 SER A CA 1
ATOM 1876 C C . SER A 1 237 ? -13.853 27.346 -8.120 1.00 28.50 237 SER A C 1
ATOM 1878 O O . SER A 1 237 ? -13.556 28.414 -8.655 1.00 28.50 237 SER A O 1
ATOM 1880 N N . VAL A 1 238 ? -14.858 26.584 -8.537 1.00 28.73 238 VAL A N 1
ATOM 1881 C CA . VAL A 1 238 ? -15.985 27.150 -9.268 1.00 28.73 238 VAL A CA 1
ATOM 1882 C C . VAL A 1 238 ? -16.887 27.730 -8.191 1.00 28.73 238 VAL A C 1
ATOM 1884 O O . VAL A 1 238 ? -17.377 26.995 -7.335 1.00 28.73 238 VAL A O 1
ATOM 1887 N N . GLY A 1 239 ? -17.016 29.052 -8.177 1.00 30.83 239 GLY A N 1
ATOM 1888 C CA . GLY A 1 239 ? -17.843 29.751 -7.205 1.00 30.83 239 GLY A CA 1
ATOM 1889 C C . GLY A 1 239 ? -17.615 31.255 -7.205 1.00 30.83 239 GLY A C 1
ATOM 1890 O O . GLY A 1 239 ? -17.112 31.773 -6.213 1.00 30.83 239 GLY A O 1
ATOM 1891 N N . GLN A 1 240 ? -17.959 31.919 -8.310 1.00 33.91 240 GLN A N 1
ATOM 1892 C CA . GLN A 1 240 ? -19.021 32.934 -8.355 1.00 33.91 240 GLN A CA 1
ATOM 1893 C C . GLN A 1 240 ? -19.746 32.806 -9.694 1.00 33.91 240 GLN A C 1
ATOM 1895 O O . GLN A 1 240 ? -19.047 32.546 -10.700 1.00 33.91 240 GLN A O 1
#

Secondary structure (DSSP, 8-state):
--EEEEEE-SHHHHHHHHHHHHHHHHTT-EEEEEE-TTS-----TTHHHHHHSS-SEEEEE--S--HHHHHHHHHHHHTT--EEEE--STTGGG-GGGTTTGGG-SEEEE-GGGHHHHHHH-TTSEEEE---HHHHHH-----HHHHHHHTTPPTTPEEEEEEPPS-HHHHHHHHHHHHHHHTSHHHHTT-EEEEEE--TT--S-GGGGGGGGGG-SS-------SS-------------

Sequence (240 aa):
MAKIALVAADFGESKCLASISRELRQRRHETIEWFGYGNGLVPHPGLVESVTTNIDWLLLALSENNQEEAVLAQKAAAEKIPIAVYAPGKNTYRLRSAAPLRPLTNLLFGHAEELDATAILFVNAKVVPAGNILHEDFYSPYSRETARAKLKMSDGQNLIFVPGDKRRGINWPLFHSVIEAAHRPEVQTHKPMVAIGLHPGDPDPKESYGELARFRWPPVISWSPPFQLWPWPRFTSVGQ